Protein AF-A0A8I0ZMG6-F1 (afdb_monomer)

Nearest PDB structures (foldseek):
  8u3c-assembly1_A  TM=2.092E-01  e=4.629E+00  Rattus norvegicus

Organism: Rhodococcus erythropolis (NCBI:txid1833)

Radius of gyration: 20.89 Å; Cα contacts (8 Å, |Δi|>4): 356; chains: 1; bounding box: 47×70×64 Å

Secondary structure (DSSP, 8-state):
--HHHHHHHHHHHHHHS-TTT-TT-S---TT-HHHHHHHHHHTTTS----TTSHHHHHHHHHHHHHTPPTT-----HHHHHTTTT-HHHHHHHTT--PBPTTSSSBHHHHHHHHHHHHHHTT--SGGG----HHHHHHHHTSTT--HHHHHHHHHHTT---HHHHHHHHHHHHHHHT-SSPPPHHHHHHHHHHHHHHTT--HHHHHHHHHHHHHHHTS--------PPPPPPS-S---

Solvent-accessible surface area (backbone atoms only — not comparable to full-atom values): 12775 Å² total; per-residue (Å²): 138,59,72,68,39,38,51,41,26,47,52,40,41,56,70,78,49,34,77,93,78,37,91,45,77,39,54,63,23,61,54,13,33,41,51,14,46,48,40,26,60,48,44,54,98,43,68,53,62,47,79,85,33,50,35,48,23,30,49,52,36,45,46,59,73,67,62,60,55,96,91,59,67,53,37,43,23,62,70,44,23,75,26,51,93,37,23,70,57,44,17,56,60,35,70,42,77,55,55,30,60,89,64,81,48,34,43,38,26,50,43,9,45,30,26,38,34,29,41,75,70,67,28,47,31,18,84,52,60,58,100,40,71,67,51,44,51,29,36,42,68,38,87,52,42,45,70,69,37,44,55,38,26,30,41,23,31,62,42,85,48,74,69,54,45,54,36,38,11,52,40,39,16,60,33,39,66,49,95,56,83,42,51,64,66,59,18,49,52,47,50,46,54,31,17,61,74,67,75,46,58,48,57,23,49,51,40,34,46,38,54,50,36,57,56,70,70,45,81,74,77,75,74,79,79,79,71,76,80,78,80,76,84,87,82,80,79,135

Structure (mmCIF, N/CA/C/O backbone):
data_AF-A0A8I0ZMG6-F1
#
_entry.id   AF-A0A8I0ZMG6-F1
#
loop_
_atom_site.group_PDB
_atom_site.id
_atom_site.type_symbol
_atom_site.label_atom_id
_atom_site.label_alt_id
_atom_site.label_comp_id
_atom_site.label_asym_id
_atom_site.label_entity_id
_atom_site.label_seq_id
_atom_site.pdbx_PDB_ins_code
_atom_site.Cartn_x
_atom_site.Cartn_y
_atom_site.Cartn_z
_atom_site.occupancy
_atom_site.B_iso_or_equiv
_atom_site.auth_seq_id
_atom_site.auth_comp_id
_atom_site.auth_asym_id
_atom_site.auth_atom_id
_atom_site.pdbx_PDB_model_num
ATOM 1 N N . MET A 1 1 ? -9.894 0.233 27.528 1.00 74.69 1 MET A N 1
ATOM 2 C CA . MET A 1 1 ? -10.825 0.583 26.435 1.00 74.69 1 MET A CA 1
ATOM 3 C C . MET A 1 1 ? -12.258 0.235 26.823 1.00 74.69 1 MET A C 1
ATOM 5 O O . MET A 1 1 ? -12.428 -0.758 27.521 1.00 74.69 1 MET A O 1
ATOM 9 N N . LYS A 1 2 ? -13.265 1.047 26.469 1.00 84.19 2 LYS A N 1
ATOM 10 C CA . LYS A 1 2 ? -14.669 0.771 26.832 1.00 84.19 2 LYS A CA 1
ATOM 11 C C . LYS A 1 2 ? -15.340 -0.044 25.724 1.00 84.19 2 LYS A C 1
ATOM 13 O O . LYS A 1 2 ? -15.165 0.282 24.556 1.00 84.19 2 LYS A O 1
ATOM 18 N N . ASP A 1 3 ? -16.181 -1.016 26.077 1.00 88.94 3 ASP A N 1
ATOM 19 C CA . ASP A 1 3 ? -16.940 -1.822 25.100 1.00 88.94 3 ASP A CA 1
ATOM 20 C C . ASP A 1 3 ? -17.758 -0.958 24.128 1.00 88.94 3 ASP A C 1
ATOM 22 O O . ASP A 1 3 ? -17.903 -1.278 22.952 1.00 88.94 3 ASP A O 1
ATOM 26 N N . THR A 1 4 ? -18.256 0.188 24.600 1.00 93.69 4 THR A N 1
ATOM 27 C CA . THR A 1 4 ? -18.987 1.152 23.769 1.00 93.69 4 THR A CA 1
ATOM 28 C C . THR A 1 4 ? -18.131 1.730 22.639 1.00 93.69 4 THR A C 1
ATOM 30 O O . THR A 1 4 ? -18.664 1.999 21.567 1.00 93.69 4 THR A O 1
ATOM 33 N N . ASP A 1 5 ? -16.822 1.901 22.842 1.00 95.25 5 ASP A N 1
ATOM 34 C CA . ASP A 1 5 ? -15.918 2.437 21.817 1.00 95.25 5 ASP A CA 1
ATOM 35 C C . ASP A 1 5 ? -15.702 1.403 20.699 1.00 95.25 5 ASP A C 1
ATOM 37 O O . ASP A 1 5 ? -15.700 1.757 19.521 1.00 95.25 5 ASP A O 1
ATOM 41 N N . VAL A 1 6 ? -15.619 0.116 21.061 1.00 97.31 6 VAL A N 1
ATOM 42 C CA . VAL A 1 6 ? -15.519 -1.009 20.114 1.00 97.31 6 VAL A CA 1
ATOM 43 C C . VAL A 1 6 ? -16.782 -1.114 19.260 1.00 97.31 6 VAL A C 1
ATOM 45 O O . VAL A 1 6 ? -16.687 -1.209 18.038 1.00 97.31 6 VAL A O 1
ATOM 48 N N . VAL A 1 7 ? -17.966 -1.045 19.881 1.00 97.38 7 VAL A N 1
ATOM 49 C CA . VAL A 1 7 ? -19.250 -1.103 19.160 1.00 97.38 7 VAL A CA 1
ATOM 50 C C . VAL A 1 7 ? -19.393 0.072 18.190 1.00 97.38 7 VAL A C 1
ATOM 52 O O . VAL A 1 7 ? -19.714 -0.146 17.025 1.00 97.38 7 VAL A O 1
ATOM 55 N N . ARG A 1 8 ? -19.084 1.303 18.624 1.00 97.44 8 ARG A N 1
ATOM 56 C CA . ARG A 1 8 ? -19.122 2.485 17.741 1.00 97.44 8 ARG A CA 1
ATOM 57 C C . ARG A 1 8 ? -18.174 2.349 16.555 1.00 97.44 8 ARG A C 1
ATOM 59 O O . ARG A 1 8 ? -18.575 2.602 15.423 1.00 97.44 8 ARG A O 1
ATOM 66 N N . ALA A 1 9 ? -16.941 1.908 16.802 1.00 97.75 9 ALA A N 1
ATOM 67 C CA . ALA A 1 9 ? -15.970 1.707 15.737 1.00 97.75 9 ALA A CA 1
ATOM 68 C C . ALA A 1 9 ? -16.423 0.620 14.750 1.00 97.75 9 ALA A C 1
ATOM 70 O O . ALA A 1 9 ? -16.290 0.801 13.540 1.00 97.75 9 ALA A O 1
ATOM 71 N N . ALA A 1 10 ? -17.010 -0.476 15.239 1.00 97.56 10 ALA A N 1
ATOM 72 C CA . ALA A 1 10 ? -17.573 -1.526 14.396 1.00 97.56 10 ALA A CA 1
ATOM 73 C C . ALA A 1 10 ? -18.746 -1.020 13.534 1.00 97.56 10 ALA A C 1
ATOM 75 O O . ALA A 1 10 ? -18.798 -1.323 12.340 1.00 97.56 10 ALA A O 1
ATOM 76 N N . GLU A 1 11 ? -19.650 -0.213 14.099 1.00 97.81 11 GLU A N 1
ATOM 77 C CA . GLU A 1 11 ? -20.745 0.433 13.359 1.00 97.81 11 GLU A CA 1
ATOM 78 C C . GLU A 1 11 ? -20.213 1.385 12.279 1.00 97.81 11 GLU A C 1
ATOM 80 O O . GLU A 1 11 ? -20.646 1.314 11.126 1.00 97.81 11 GLU A O 1
ATOM 85 N N . PHE A 1 12 ? -19.227 2.219 12.623 1.00 97.94 12 PHE A N 1
ATOM 86 C CA . PHE A 1 12 ? -18.556 3.115 11.682 1.00 97.94 12 PHE A CA 1
ATOM 87 C C . PHE A 1 12 ? -17.915 2.340 10.522 1.00 97.94 12 PHE A C 1
ATOM 89 O O . PHE A 1 12 ? -18.137 2.664 9.357 1.00 97.94 12 PHE A O 1
ATOM 96 N N . ILE A 1 13 ? -17.177 1.265 10.817 1.00 97.31 13 ILE A N 1
ATOM 97 C CA . ILE A 1 13 ? -16.572 0.389 9.802 1.00 97.31 13 ILE A CA 1
ATOM 98 C C . ILE A 1 13 ? -17.640 -0.265 8.923 1.00 97.31 13 ILE A C 1
ATOM 100 O O . ILE A 1 13 ? -17.455 -0.357 7.710 1.00 97.31 13 ILE A O 1
ATOM 104 N N . GLY A 1 14 ? -18.757 -0.707 9.502 1.00 96.00 14 GLY A N 1
ATOM 105 C CA . GLY A 1 14 ? -19.869 -1.276 8.742 1.00 96.00 14 GLY A CA 1
ATOM 106 C C . GLY A 1 14 ? -20.481 -0.285 7.748 1.00 96.00 14 GLY A C 1
ATOM 107 O O . GLY A 1 14 ? -20.857 -0.685 6.644 1.00 96.00 14 GLY A O 1
ATOM 108 N N . ALA A 1 15 ? -20.543 0.996 8.119 1.00 96.25 15 ALA A N 1
ATOM 109 C CA . ALA A 1 15 ? -21.079 2.066 7.283 1.00 96.25 15 ALA A CA 1
ATOM 110 C C . ALA A 1 15 ? -20.089 2.540 6.204 1.00 96.25 15 ALA A C 1
ATOM 112 O O . ALA A 1 15 ? -20.454 2.628 5.031 1.00 96.25 15 ALA A O 1
ATOM 113 N N . GLU A 1 16 ? -18.841 2.817 6.585 1.00 96.06 16 GLU A N 1
ATOM 114 C CA . GLU A 1 16 ? -17.844 3.446 5.708 1.00 96.06 16 GLU A CA 1
ATOM 115 C C . GLU A 1 16 ? -17.022 2.431 4.902 1.00 96.06 16 GLU A C 1
ATOM 117 O O . GLU A 1 16 ? -16.597 2.717 3.779 1.00 96.06 16 GLU A O 1
ATOM 122 N N . LEU A 1 17 ? -16.819 1.221 5.439 1.00 95.69 17 LEU A N 1
ATOM 123 C CA . LEU A 1 17 ? -16.002 0.155 4.842 1.00 95.69 17 LEU A CA 1
ATOM 124 C C . LEU A 1 17 ? -16.804 -1.140 4.592 1.00 95.69 17 LEU A C 1
ATOM 126 O O . LEU A 1 17 ? -16.326 -2.230 4.934 1.00 95.69 17 LEU A O 1
ATOM 130 N N . PRO A 1 18 ? -18.000 -1.087 3.971 1.00 93.88 18 PRO A N 1
ATOM 131 C CA . PRO A 1 18 ? -18.831 -2.272 3.774 1.00 93.88 18 PRO A CA 1
ATOM 132 C C . PRO A 1 18 ? -18.070 -3.349 2.991 1.00 93.88 18 PRO A C 1
ATOM 134 O O . PRO A 1 18 ? -17.554 -3.083 1.902 1.00 93.88 18 PRO A O 1
ATOM 137 N N . ARG A 1 19 ? -18.013 -4.578 3.528 1.00 89.31 19 ARG A N 1
ATOM 138 C CA . ARG A 1 19 ? -17.165 -5.673 3.004 1.00 89.31 19 ARG A CA 1
ATOM 139 C C . ARG A 1 19 ? -17.353 -5.950 1.515 1.00 89.31 19 ARG A C 1
ATOM 141 O O . ARG A 1 19 ? -16.383 -6.213 0.814 1.00 89.31 19 ARG A O 1
ATOM 148 N N . GLU A 1 20 ? -18.583 -5.829 1.030 1.00 87.00 20 GLU A N 1
ATOM 149 C CA . GLU A 1 20 ? -18.929 -6.123 -0.363 1.00 87.00 20 GLU A CA 1
ATOM 150 C C . GLU A 1 20 ? -18.499 -5.033 -1.356 1.00 87.00 20 GLU A C 1
ATOM 152 O O . GLU A 1 20 ? -18.376 -5.295 -2.554 1.00 87.00 20 GLU A O 1
ATOM 157 N N . ALA A 1 21 ? -18.266 -3.803 -0.885 1.00 87.12 21 ALA A N 1
ATOM 158 C CA . ALA A 1 21 ? -17.937 -2.668 -1.749 1.00 87.12 21 ALA A CA 1
ATOM 159 C C . ALA A 1 21 ? -16.545 -2.078 -1.489 1.00 87.12 21 ALA A C 1
ATOM 161 O O . ALA A 1 21 ? -15.978 -1.457 -2.391 1.00 87.12 21 ALA A O 1
ATOM 162 N N . TRP A 1 22 ? -15.966 -2.289 -0.304 1.00 89.75 22 TRP A N 1
ATOM 163 C CA . TRP A 1 22 ? -14.621 -1.837 0.034 1.00 89.75 22 TRP A CA 1
ATOM 164 C C . TRP A 1 22 ? -13.575 -2.882 -0.391 1.00 89.75 22 TRP A C 1
ATOM 166 O O . TRP A 1 22 ? -13.442 -3.927 0.240 1.00 89.75 22 TRP A O 1
ATOM 176 N N . PRO A 1 23 ? -12.778 -2.650 -1.451 1.00 87.19 23 PRO A N 1
ATOM 177 C CA . PRO A 1 23 ? -11.939 -3.696 -2.043 1.00 87.19 23 PRO A CA 1
ATOM 178 C C . PRO A 1 23 ? -10.646 -3.980 -1.258 1.00 87.19 23 PRO A C 1
ATOM 180 O O . PRO A 1 23 ? -9.822 -4.778 -1.706 1.00 87.19 23 PRO A O 1
ATOM 183 N N . HIS A 1 24 ? -10.441 -3.299 -0.130 1.00 90.75 24 HIS A N 1
ATOM 184 C CA . HIS A 1 24 ? -9.210 -3.334 0.657 1.00 90.75 24 HIS A CA 1
ATOM 185 C C . HIS A 1 24 ? -9.303 -4.222 1.902 1.00 90.75 24 HIS A C 1
ATOM 187 O O . HIS A 1 24 ? -8.418 -4.166 2.748 1.00 90.75 24 HIS A O 1
ATOM 193 N N . TRP A 1 25 ? -10.333 -5.069 1.998 1.00 93.06 25 TRP A N 1
ATOM 194 C CA . TRP A 1 25 ? -10.390 -6.173 2.960 1.00 93.06 25 TRP A CA 1
ATOM 195 C C . TRP A 1 25 ? -9.419 -7.296 2.550 1.00 93.06 25 TRP A C 1
ATOM 197 O O . TRP A 1 25 ? -9.820 -8.361 2.088 1.00 93.06 25 TRP A O 1
ATOM 207 N N . ASN A 1 26 ? -8.119 -7.020 2.653 1.00 91.88 26 ASN A N 1
ATOM 208 C CA . ASN A 1 26 ? -7.026 -7.980 2.494 1.00 91.88 26 ASN A CA 1
ATOM 209 C C . ASN A 1 26 ? -5.819 -7.532 3.328 1.00 91.88 26 ASN A C 1
ATOM 211 O O . ASN A 1 26 ? -5.738 -6.370 3.706 1.00 91.88 26 ASN A O 1
ATOM 215 N N . GLN A 1 27 ? -4.844 -8.409 3.547 1.00 92.75 27 GLN A N 1
ATOM 216 C CA . GLN A 1 27 ? -3.680 -8.142 4.406 1.00 92.75 27 GLN A CA 1
ATOM 217 C C . GLN A 1 27 ? -2.594 -7.259 3.755 1.00 92.75 27 GLN A C 1
ATOM 219 O O . GLN A 1 27 ? -1.499 -7.122 4.296 1.00 92.75 27 GLN A O 1
ATOM 224 N N . GLY A 1 28 ? -2.853 -6.695 2.572 1.00 94.00 28 GLY A N 1
ATOM 225 C CA . GLY A 1 28 ? -1.822 -6.140 1.703 1.00 94.00 28 GLY A CA 1
ATOM 226 C C . GLY A 1 28 ? -1.103 -7.250 0.935 1.00 94.00 28 GLY A C 1
ATOM 227 O O . GLY A 1 28 ? -1.728 -8.197 0.460 1.00 94.00 28 GLY A O 1
ATOM 228 N N . TRP A 1 29 ? 0.216 -7.126 0.822 1.00 95.56 29 TRP A N 1
ATOM 229 C CA . TRP A 1 29 ? 1.101 -8.018 0.074 1.00 95.56 29 TRP A CA 1
ATOM 230 C C . TRP A 1 29 ? 2.334 -8.476 0.894 1.00 95.56 29 TRP A C 1
ATOM 232 O O . TRP A 1 29 ? 3.466 -8.349 0.408 1.00 95.56 29 TRP A O 1
ATOM 242 N N . PRO A 1 30 ? 2.184 -9.009 2.132 1.00 93.19 30 PRO A N 1
ATOM 243 C CA . PRO A 1 30 ? 3.325 -9.546 2.874 1.00 93.19 30 PRO A CA 1
ATOM 244 C C . PRO A 1 30 ? 4.019 -10.665 2.090 1.00 93.19 30 PRO A C 1
ATOM 246 O O . PRO A 1 30 ? 3.368 -11.613 1.652 1.00 93.19 30 PRO A O 1
ATOM 249 N N . ARG A 1 31 ? 5.351 -10.581 1.956 1.00 92.12 31 ARG A N 1
ATOM 250 C CA . ARG A 1 31 ? 6.175 -11.519 1.159 1.00 92.12 31 ARG A CA 1
ATOM 251 C C . ARG A 1 31 ? 5.803 -11.568 -0.330 1.00 92.12 31 ARG A C 1
ATOM 253 O O . ARG A 1 31 ? 5.994 -12.588 -0.980 1.00 92.12 31 ARG A O 1
ATOM 260 N N . GLU A 1 32 ? 5.253 -10.483 -0.870 1.00 95.94 32 GLU A N 1
ATOM 261 C CA . GLU A 1 32 ? 4.992 -10.336 -2.302 1.00 95.94 32 GLU A CA 1
ATOM 262 C C . GLU A 1 32 ? 5.454 -8.956 -2.791 1.00 95.94 32 GLU A C 1
ATOM 264 O O . GLU A 1 32 ? 4.656 -8.096 -3.176 1.00 95.94 32 GLU A O 1
ATOM 269 N N . SER A 1 33 ? 6.770 -8.735 -2.755 1.00 97.00 33 SER A N 1
ATOM 270 C CA . SER A 1 33 ? 7.415 -7.457 -3.107 1.00 97.00 33 SER A CA 1
ATOM 271 C C . SER A 1 33 ? 6.980 -6.869 -4.452 1.00 97.00 33 SER A C 1
ATOM 273 O O . SER A 1 33 ? 6.821 -5.652 -4.573 1.00 97.00 33 SER A O 1
ATOM 275 N N . GLU A 1 34 ? 6.743 -7.696 -5.467 1.00 97.94 34 GLU A N 1
ATOM 276 C CA . GLU A 1 34 ? 6.311 -7.202 -6.774 1.00 97.94 34 GLU A CA 1
ATOM 277 C C . GLU A 1 34 ? 4.861 -6.714 -6.737 1.00 97.94 34 GLU A C 1
ATOM 279 O O . GLU A 1 34 ? 4.544 -5.679 -7.326 1.00 97.94 34 GLU A O 1
ATOM 284 N N . ALA A 1 35 ? 3.984 -7.425 -6.020 1.00 96.94 35 ALA A N 1
ATOM 285 C CA . ALA A 1 35 ? 2.596 -7.016 -5.844 1.00 96.94 35 ALA A CA 1
ATOM 286 C C . ALA A 1 35 ? 2.505 -5.728 -5.013 1.00 96.94 35 ALA A C 1
ATOM 288 O O . ALA A 1 35 ? 1.799 -4.796 -5.407 1.00 96.94 35 ALA A O 1
ATOM 289 N N . ALA A 1 36 ? 3.294 -5.632 -3.938 1.00 97.56 36 ALA A N 1
ATOM 290 C CA . ALA A 1 36 ? 3.404 -4.434 -3.112 1.00 97.56 36 ALA A CA 1
ATOM 291 C C . ALA A 1 36 ? 3.855 -3.212 -3.928 1.00 97.56 36 ALA A C 1
ATOM 293 O O . ALA A 1 36 ? 3.233 -2.148 -3.851 1.00 97.56 36 ALA A O 1
ATOM 294 N N . LEU A 1 37 ? 4.890 -3.367 -4.761 1.00 98.12 37 LEU A N 1
ATOM 295 C CA . LEU A 1 37 ? 5.415 -2.285 -5.596 1.00 98.12 37 LEU A CA 1
ATOM 296 C C . LEU A 1 37 ? 4.424 -1.856 -6.685 1.00 98.12 37 LEU A C 1
ATOM 298 O O . LEU A 1 37 ? 4.187 -0.657 -6.873 1.00 98.12 37 LEU A O 1
ATOM 302 N N . LEU A 1 38 ? 3.816 -2.818 -7.386 1.00 97.62 38 LEU A N 1
ATOM 303 C CA . LEU A 1 38 ? 2.802 -2.531 -8.399 1.00 97.62 38 LEU A CA 1
ATOM 304 C C . LEU A 1 38 ? 1.590 -1.830 -7.779 1.00 97.62 38 LEU A C 1
ATOM 306 O O . LEU A 1 38 ? 1.141 -0.813 -8.305 1.00 97.62 38 LEU A O 1
ATOM 310 N N . ASP A 1 39 ? 1.078 -2.307 -6.646 1.00 96.50 39 ASP A N 1
ATOM 311 C CA . ASP A 1 39 ? -0.042 -1.660 -5.969 1.00 96.50 39 ASP A CA 1
ATOM 312 C C . ASP A 1 39 ? 0.330 -0.242 -5.503 1.00 96.50 39 ASP A C 1
ATOM 314 O O . ASP A 1 39 ? -0.393 0.714 -5.807 1.00 96.50 39 ASP A O 1
ATOM 318 N N . ALA A 1 40 ? 1.497 -0.046 -4.882 1.00 95.88 40 ALA A N 1
ATOM 319 C CA . ALA A 1 40 ? 1.949 1.276 -4.450 1.00 95.88 40 ALA A CA 1
ATOM 320 C C . ALA A 1 40 ? 1.986 2.302 -5.595 1.00 95.88 40 ALA A C 1
ATOM 322 O O . ALA A 1 40 ? 1.494 3.429 -5.456 1.00 95.88 40 ALA A O 1
ATOM 323 N N . ILE A 1 41 ? 2.497 1.901 -6.760 1.00 95.69 41 ILE A N 1
ATOM 324 C CA . ILE A 1 41 ? 2.610 2.776 -7.930 1.00 95.69 41 ILE A CA 1
ATOM 325 C C . ILE A 1 41 ? 1.254 2.960 -8.619 1.00 95.69 41 ILE A C 1
ATOM 327 O O . ILE A 1 41 ? 0.859 4.089 -8.942 1.00 95.69 41 ILE A O 1
ATOM 331 N N . PHE A 1 42 ? 0.500 1.887 -8.857 1.00 94.06 42 PHE A N 1
ATOM 332 C CA . PHE A 1 42 ? -0.752 1.964 -9.609 1.00 94.06 42 PHE A CA 1
ATOM 333 C C . PHE A 1 42 ? -1.907 2.547 -8.793 1.00 94.06 42 PHE A C 1
ATOM 335 O O . PHE A 1 42 ? -2.722 3.253 -9.385 1.00 94.06 42 PHE A O 1
ATOM 342 N N . SER A 1 43 ? -1.919 2.394 -7.466 1.00 88.62 43 SER A N 1
ATOM 343 C CA . SER A 1 43 ? -2.915 3.023 -6.583 1.00 88.62 43 SER A CA 1
ATOM 344 C C . SER A 1 43 ? -2.669 4.517 -6.337 1.00 88.62 43 SER A C 1
ATOM 346 O O . SER A 1 43 ? -3.514 5.203 -5.762 1.00 88.62 43 SER A O 1
ATOM 348 N N . SER A 1 44 ? -1.545 5.073 -6.805 1.00 81.19 44 SER A N 1
ATOM 349 C CA . SER A 1 44 ? -1.319 6.521 -6.754 1.00 81.19 44 SER A CA 1
ATOM 350 C C . SER A 1 44 ? -2.276 7.271 -7.697 1.00 81.19 44 SER A C 1
ATOM 352 O O . SER A 1 44 ? -2.280 7.052 -8.911 1.00 81.19 44 SER A O 1
ATOM 354 N N . ARG A 1 45 ? -3.091 8.187 -7.153 1.00 71.25 45 ARG A N 1
ATOM 355 C CA . ARG A 1 45 ? -4.014 9.059 -7.917 1.00 71.25 45 ARG A CA 1
ATOM 356 C C . ARG A 1 45 ? -4.939 8.317 -8.899 1.00 71.25 45 ARG A C 1
ATOM 358 O O . ARG A 1 45 ? -5.332 8.880 -9.921 1.00 71.25 45 ARG A O 1
ATOM 365 N N . ALA A 1 46 ? -5.278 7.066 -8.609 1.00 72.00 46 ALA A N 1
ATOM 366 C CA . ALA A 1 46 ? -6.166 6.255 -9.428 1.00 72.00 46 ALA A CA 1
ATOM 367 C C . ALA A 1 46 ? -7.159 5.512 -8.537 1.00 72.00 46 ALA A C 1
ATOM 369 O O . ALA A 1 46 ? -6.852 5.182 -7.393 1.00 72.00 46 ALA A O 1
ATOM 370 N N . ALA A 1 47 ? -8.344 5.228 -9.078 1.00 74.06 47 ALA A N 1
ATOM 371 C CA . ALA A 1 47 ? -9.260 4.301 -8.433 1.00 74.06 47 ALA A CA 1
ATOM 372 C C . ALA A 1 47 ? -8.608 2.913 -8.365 1.00 74.06 47 ALA A C 1
ATOM 374 O O . ALA A 1 47 ? -8.015 2.461 -9.350 1.00 74.06 47 ALA A O 1
ATOM 375 N N . TYR A 1 48 ? -8.751 2.230 -7.227 1.00 81.75 48 TYR A N 1
ATOM 376 C CA . TYR A 1 48 ? -8.208 0.882 -7.045 1.00 81.75 48 TYR A CA 1
ATOM 377 C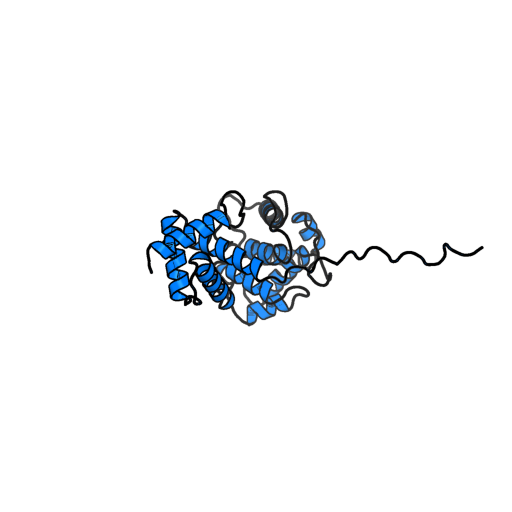 C . TYR A 1 48 ? -8.751 -0.107 -8.087 1.00 81.75 48 TYR A C 1
ATOM 379 O O . TYR A 1 48 ? -8.020 -0.961 -8.586 1.00 81.75 48 TYR A O 1
ATOM 387 N N . GLY A 1 49 ? -10.003 0.102 -8.505 1.00 82.19 49 GLY A N 1
ATOM 388 C CA . GLY A 1 49 ? -10.648 -0.621 -9.592 1.00 82.19 49 GLY A CA 1
ATOM 389 C C . GLY A 1 49 ? -11.394 -1.874 -9.139 1.00 82.19 49 GLY A C 1
ATOM 390 O O . GLY A 1 49 ? -11.520 -2.179 -7.956 1.00 82.19 49 GLY A O 1
ATOM 391 N N . THR A 1 50 ? -11.928 -2.585 -10.125 1.00 85.06 50 THR A N 1
ATOM 392 C CA . THR A 1 50 ? -12.668 -3.847 -9.962 1.00 85.06 50 THR A CA 1
ATOM 393 C C . THR A 1 50 ? -11.727 -5.031 -10.218 1.00 85.06 50 THR A C 1
ATOM 395 O O . THR A 1 50 ? -10.609 -4.802 -10.666 1.00 85.06 50 THR A O 1
ATOM 398 N N . PRO A 1 51 ? -12.132 -6.303 -10.056 1.00 85.69 51 PRO A N 1
ATOM 399 C CA . PRO A 1 51 ? -11.283 -7.428 -10.469 1.00 85.69 51 PRO A CA 1
ATOM 400 C C . PRO A 1 51 ? -10.774 -7.331 -11.922 1.00 85.69 51 PRO A C 1
ATOM 402 O O . PRO A 1 51 ? -9.712 -7.846 -12.241 1.00 85.69 51 PRO A O 1
ATOM 405 N N . LYS A 1 52 ? -11.512 -6.639 -12.804 1.00 86.69 52 LYS A N 1
ATOM 406 C CA . LYS A 1 52 ? -11.200 -6.504 -14.237 1.00 86.69 52 LYS A CA 1
ATOM 407 C C . LYS A 1 52 ? -10.572 -5.156 -14.617 1.00 86.69 52 LYS A C 1
ATOM 409 O O . LYS A 1 52 ? -10.202 -4.963 -15.776 1.00 86.69 52 LYS A O 1
ATOM 414 N N . THR A 1 53 ? -10.444 -4.213 -13.679 1.00 87.88 53 THR A N 1
ATOM 415 C CA . THR A 1 53 ? -9.924 -2.857 -13.938 1.00 87.88 53 THR A CA 1
ATOM 416 C C . THR A 1 53 ? -8.986 -2.367 -12.830 1.00 87.88 53 THR A C 1
ATOM 418 O O . THR A 1 53 ? -8.944 -2.921 -11.741 1.00 87.88 53 THR A O 1
ATOM 421 N N . GLY A 1 54 ? -8.225 -1.299 -13.084 1.00 89.50 54 GLY A N 1
ATOM 422 C CA . GLY A 1 54 ? -7.354 -0.696 -12.066 1.00 89.50 54 GLY A CA 1
ATOM 423 C C . GLY A 1 54 ? -6.224 -1.617 -11.590 1.00 89.50 54 GLY A C 1
ATOM 424 O O . GLY A 1 54 ? -5.706 -2.425 -12.361 1.00 89.50 54 GLY A O 1
ATOM 425 N N . VAL A 1 55 ? -5.826 -1.461 -10.325 1.00 92.19 55 VAL A N 1
ATOM 426 C CA . VAL A 1 55 ? -4.687 -2.154 -9.697 1.00 92.19 55 VAL A CA 1
ATOM 427 C C . VAL A 1 55 ? -4.903 -3.663 -9.659 1.00 92.19 55 VAL A C 1
ATOM 429 O O . VAL A 1 55 ? -3.996 -4.423 -9.980 1.00 92.19 55 VAL A O 1
ATOM 432 N N . ARG A 1 56 ? -6.120 -4.110 -9.335 1.00 91.12 56 ARG A N 1
ATOM 433 C CA . ARG A 1 56 ? -6.437 -5.541 -9.222 1.00 91.12 56 ARG A CA 1
ATOM 434 C C . ARG A 1 56 ? -6.214 -6.278 -10.543 1.00 91.12 56 ARG A C 1
ATOM 436 O O . ARG A 1 56 ? -5.609 -7.342 -10.549 1.00 91.12 56 ARG A O 1
ATOM 443 N N . ALA A 1 57 ? -6.609 -5.671 -11.663 1.00 93.00 57 ALA A N 1
ATOM 444 C CA . ALA A 1 57 ? -6.350 -6.231 -12.989 1.00 93.00 57 ALA A CA 1
ATOM 445 C C . ALA A 1 57 ? -4.870 -6.184 -13.394 1.00 93.00 57 ALA A C 1
ATOM 447 O O . ALA A 1 57 ? -4.406 -7.067 -14.109 1.00 93.00 57 ALA A O 1
ATOM 448 N N . VAL A 1 58 ? -4.124 -5.161 -12.959 1.00 95.12 58 VAL A N 1
ATOM 449 C CA . VAL A 1 58 ? -2.666 -5.092 -13.163 1.00 95.12 58 VAL A CA 1
ATOM 450 C C . VAL A 1 58 ? -1.983 -6.269 -12.464 1.00 95.12 58 VAL A C 1
ATOM 452 O O . VAL A 1 58 ? -1.177 -6.956 -13.085 1.00 95.12 58 VAL A O 1
ATOM 455 N N . LEU A 1 59 ? -2.346 -6.532 -11.207 1.00 93.94 59 LEU A N 1
ATOM 456 C CA . LEU A 1 59 ? -1.794 -7.638 -10.427 1.00 93.94 59 LEU A CA 1
ATOM 457 C C . LEU A 1 59 ? -2.182 -9.005 -11.000 1.00 93.94 59 LEU A C 1
ATOM 459 O O . LEU A 1 59 ? -1.317 -9.860 -11.146 1.00 93.94 59 LEU A O 1
ATOM 463 N N . ASP A 1 60 ? -3.446 -9.202 -11.377 1.00 93.00 60 ASP A N 1
ATOM 464 C CA . ASP A 1 60 ? -3.925 -10.458 -11.974 1.00 93.00 60 ASP A CA 1
ATOM 465 C C . ASP A 1 60 ? -3.191 -10.805 -13.284 1.00 93.00 60 ASP A C 1
ATOM 467 O O . ASP A 1 60 ? -2.703 -11.924 -13.478 1.00 93.00 60 ASP A O 1
ATOM 471 N N . ARG A 1 61 ? -2.998 -9.810 -14.158 1.00 95.75 61 ARG A N 1
ATOM 472 C CA . ARG A 1 61 ? -2.214 -9.979 -15.391 1.00 95.75 61 ARG A CA 1
ATOM 473 C C . ARG A 1 61 ? -0.747 -10.256 -15.110 1.00 95.75 61 ARG A C 1
ATOM 475 O O . ARG A 1 61 ? -0.147 -11.070 -15.806 1.00 95.75 61 ARG A O 1
ATOM 482 N N . TRP A 1 62 ? -0.172 -9.604 -14.100 1.00 96.50 62 TRP A N 1
ATOM 483 C CA . TRP A 1 62 ? 1.209 -9.863 -13.711 1.00 96.50 62 TRP A CA 1
ATOM 484 C C . TRP A 1 62 ? 1.394 -11.287 -13.180 1.00 96.50 62 TRP A C 1
ATOM 486 O O . TRP A 1 62 ? 2.303 -11.983 -13.627 1.00 96.50 62 TRP A O 1
ATOM 496 N N . ARG A 1 63 ? 0.487 -11.764 -12.316 1.00 94.19 63 ARG A N 1
ATOM 497 C CA . ARG A 1 63 ? 0.461 -13.165 -11.858 1.00 94.19 63 ARG A CA 1
ATOM 498 C C . ARG A 1 63 ? 0.360 -14.137 -13.030 1.00 94.19 63 ARG A C 1
ATOM 500 O O . ARG A 1 63 ? 1.141 -15.081 -13.103 1.00 94.19 63 ARG A O 1
ATOM 507 N N . THR A 1 64 ? -0.541 -13.859 -13.973 1.00 93.69 64 THR A N 1
ATOM 508 C CA . THR A 1 64 ? -0.708 -14.660 -15.195 1.00 93.69 64 THR A CA 1
ATOM 509 C C . THR A 1 64 ? 0.580 -14.697 -16.019 1.00 93.69 64 THR A C 1
ATOM 511 O O . THR A 1 64 ? 1.026 -15.768 -16.415 1.00 93.69 64 THR A O 1
ATOM 514 N N . HIS A 1 65 ? 1.220 -13.545 -16.241 1.00 94.94 65 HIS A N 1
ATOM 515 C CA . HIS A 1 65 ? 2.479 -13.462 -16.984 1.00 94.94 65 HIS A CA 1
ATOM 516 C C . HIS A 1 65 ? 3.607 -14.235 -16.299 1.00 94.94 65 HIS A C 1
ATOM 518 O O . HIS A 1 65 ? 4.323 -14.997 -16.945 1.00 94.94 65 HIS A O 1
ATOM 524 N N . ARG A 1 66 ? 3.733 -14.080 -14.979 1.00 93.94 66 ARG A N 1
ATOM 525 C CA . ARG A 1 66 ? 4.717 -14.800 -14.170 1.00 93.94 66 ARG A CA 1
ATOM 526 C C . ARG A 1 66 ? 4.481 -16.306 -14.129 1.00 93.94 66 ARG A C 1
ATOM 528 O O . ARG A 1 66 ? 5.386 -17.015 -13.704 1.00 93.94 66 ARG A O 1
ATOM 535 N N . SER A 1 67 ? 3.320 -16.776 -14.597 1.00 88.31 67 SER A N 1
ATOM 536 C CA . SER A 1 67 ? 2.936 -18.189 -14.612 1.00 88.31 67 SER A CA 1
ATOM 537 C C . SER A 1 67 ? 3.095 -18.844 -13.237 1.00 88.31 67 SER A C 1
ATOM 539 O O . SER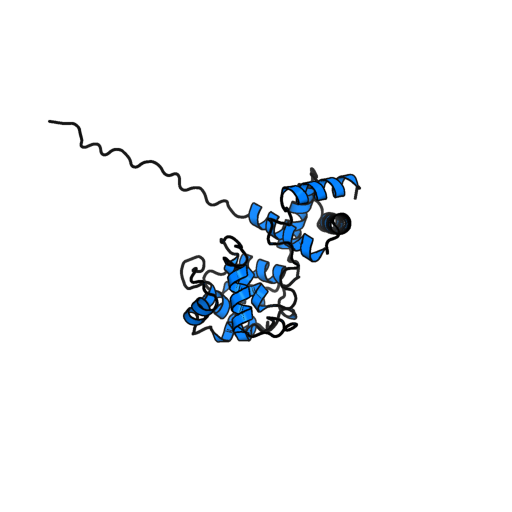 A 1 67 ? 3.465 -20.012 -13.151 1.00 88.31 67 SER A O 1
ATOM 541 N N . ILE A 1 68 ? 2.854 -18.078 -12.165 1.00 78.81 68 ILE A N 1
ATOM 542 C CA . ILE A 1 68 ? 3.049 -18.564 -10.797 1.00 78.81 68 ILE A CA 1
ATOM 543 C C . ILE A 1 68 ? 2.101 -19.727 -10.516 1.00 78.81 68 ILE A C 1
ATOM 545 O O . ILE A 1 68 ? 0.894 -19.643 -10.769 1.00 78.81 68 ILE A O 1
ATOM 549 N N . ALA A 1 69 ? 2.652 -20.821 -9.997 1.00 73.94 69 ALA A N 1
ATOM 550 C CA . ALA A 1 69 ? 1.848 -21.946 -9.550 1.00 73.94 69 ALA A CA 1
ATOM 551 C C . ALA A 1 69 ? 1.034 -21.571 -8.300 1.00 73.94 69 ALA A C 1
ATOM 553 O O . ALA A 1 69 ? 1.334 -20.608 -7.589 1.00 73.94 69 ALA A O 1
ATOM 554 N N . ALA A 1 70 ? -0.002 -22.357 -8.000 1.00 66.69 70 ALA A N 1
ATOM 555 C CA . ALA A 1 70 ? -0.738 -22.202 -6.751 1.00 66.69 70 ALA A CA 1
ATOM 556 C C . ALA A 1 70 ? 0.219 -22.370 -5.553 1.00 66.69 70 ALA A C 1
ATOM 558 O O . ALA A 1 70 ? 0.827 -23.425 -5.391 1.00 66.69 70 ALA A O 1
ATOM 559 N N . GLY A 1 71 ? 0.345 -21.328 -4.726 1.00 65.38 71 GLY A N 1
ATOM 560 C CA . GLY A 1 71 ? 1.249 -21.300 -3.568 1.00 65.38 71 GLY A CA 1
ATOM 561 C C . GLY A 1 71 ? 2.604 -20.625 -3.811 1.00 65.38 71 GLY A C 1
ATOM 562 O O . GLY A 1 71 ? 3.359 -20.458 -2.858 1.00 65.38 71 GLY A O 1
ATOM 563 N N . GLU A 1 72 ? 2.911 -20.199 -5.040 1.00 79.12 72 GLU A N 1
ATOM 564 C CA . GLU A 1 72 ? 4.068 -19.343 -5.312 1.00 79.12 72 GLU A CA 1
ATOM 565 C C . GLU A 1 72 ? 3.737 -17.860 -5.110 1.00 79.12 72 GLU A C 1
ATOM 567 O O . GLU A 1 72 ? 2.629 -17.393 -5.390 1.00 79.12 72 GLU A O 1
ATOM 572 N N . HIS A 1 73 ? 4.733 -17.110 -4.644 1.00 84.62 73 HIS A N 1
ATOM 573 C CA . HIS A 1 73 ? 4.607 -15.694 -4.323 1.00 84.62 73 HIS A CA 1
ATOM 574 C C . HIS A 1 73 ? 5.329 -14.823 -5.351 1.00 84.62 73 HIS A C 1
ATOM 576 O O . HIS A 1 73 ? 6.393 -15.171 -5.869 1.00 84.62 73 HIS A O 1
ATOM 582 N N . LEU A 1 74 ? 4.751 -13.653 -5.625 1.00 92.31 74 LEU A N 1
ATOM 583 C CA . LEU A 1 74 ? 5.351 -12.610 -6.454 1.00 92.31 74 LEU A CA 1
ATOM 584 C C . LEU A 1 74 ? 6.442 -11.858 -5.673 1.00 92.31 74 LEU A C 1
ATOM 586 O O . LEU A 1 74 ? 6.282 -10.677 -5.353 1.00 92.31 74 LEU A O 1
ATOM 590 N N . ASP A 1 75 ? 7.508 -12.572 -5.308 1.00 95.88 75 ASP A N 1
ATOM 591 C CA . ASP A 1 75 ? 8.492 -12.095 -4.336 1.00 95.88 75 ASP A CA 1
ATOM 592 C C . ASP A 1 75 ? 9.920 -11.928 -4.863 1.00 95.88 75 ASP A C 1
ATOM 594 O O . ASP A 1 75 ? 10.903 -12.216 -4.179 1.00 95.88 75 ASP A O 1
ATOM 598 N N . SER A 1 76 ? 10.050 -11.468 -6.106 1.00 95.56 76 SER A N 1
ATOM 599 C CA . SER A 1 76 ? 11.346 -11.197 -6.716 1.00 95.56 76 SER A CA 1
ATOM 600 C C . SER A 1 76 ? 11.341 -9.886 -7.496 1.00 95.56 76 SER A C 1
ATOM 602 O O . SER A 1 76 ? 10.880 -9.818 -8.638 1.00 95.56 76 SER A O 1
ATOM 604 N N . LEU A 1 77 ? 11.928 -8.830 -6.923 1.00 97.25 77 LEU A N 1
ATOM 605 C CA . LEU A 1 77 ? 12.022 -7.525 -7.590 1.00 97.25 77 LEU A CA 1
ATOM 606 C C . LEU A 1 77 ? 12.837 -7.576 -8.891 1.00 97.25 77 LEU A C 1
ATOM 608 O O . LEU A 1 77 ? 12.595 -6.777 -9.798 1.00 97.25 77 LEU A O 1
ATOM 612 N N . SER A 1 78 ? 13.745 -8.546 -9.041 1.00 96.50 78 SER A N 1
ATOM 613 C CA . SER A 1 78 ? 14.485 -8.736 -10.292 1.00 96.50 78 SER A CA 1
ATOM 614 C C . SER A 1 78 ? 13.568 -9.054 -11.481 1.00 96.50 78 SER A C 1
ATOM 616 O O . SER A 1 78 ? 13.891 -8.672 -12.606 1.00 96.50 78 SER A O 1
ATOM 618 N N . ALA A 1 79 ? 12.401 -9.669 -11.247 1.00 96.62 79 ALA A N 1
ATOM 619 C CA . ALA A 1 79 ? 11.436 -9.973 -12.299 1.00 96.62 79 ALA A CA 1
ATOM 620 C C . ALA A 1 79 ? 10.844 -8.704 -12.931 1.00 96.62 79 ALA A C 1
ATOM 622 O O . ALA A 1 79 ? 10.722 -8.624 -14.151 1.00 96.62 79 ALA A O 1
ATOM 623 N N . LEU A 1 80 ? 10.531 -7.687 -12.120 1.00 98.00 80 LEU A N 1
ATOM 624 C CA . LEU A 1 80 ? 10.112 -6.374 -12.621 1.00 98.00 80 LEU A CA 1
ATOM 625 C C . LEU A 1 80 ? 11.303 -5.583 -13.180 1.00 98.00 80 LEU A C 1
ATOM 627 O O . LEU A 1 80 ? 11.186 -4.957 -14.234 1.00 98.00 80 LEU A O 1
ATOM 631 N N . ALA A 1 81 ? 12.463 -5.640 -12.517 1.00 98.12 81 ALA A N 1
ATOM 632 C CA . ALA A 1 81 ? 13.669 -4.929 -12.946 1.00 98.12 81 ALA A CA 1
ATOM 633 C C . ALA A 1 81 ? 14.167 -5.373 -14.335 1.00 98.12 81 ALA A C 1
ATOM 635 O O . ALA A 1 81 ? 14.744 -4.564 -15.067 1.00 98.12 81 ALA A O 1
ATOM 636 N N . ALA A 1 82 ? 13.892 -6.617 -14.743 1.00 97.81 82 ALA A N 1
ATOM 637 C CA . ALA A 1 82 ? 14.211 -7.141 -16.074 1.00 97.81 82 ALA A CA 1
ATOM 638 C C . ALA A 1 82 ? 13.551 -6.355 -17.228 1.00 97.81 82 ALA A C 1
ATOM 640 O O . ALA A 1 82 ? 13.980 -6.466 -18.377 1.00 97.81 82 ALA A O 1
ATOM 641 N N . PHE A 1 83 ? 12.538 -5.532 -16.931 1.00 98.19 83 PHE A N 1
ATOM 642 C CA . PHE A 1 83 ? 11.848 -4.678 -17.898 1.00 98.19 83 PHE A CA 1
ATOM 643 C C . PHE A 1 83 ? 12.331 -3.220 -17.902 1.00 98.19 83 PHE A C 1
ATOM 645 O O . PHE A 1 83 ? 11.681 -2.383 -18.527 1.00 98.19 83 PHE A O 1
ATOM 652 N N . THR A 1 84 ? 13.449 -2.888 -17.239 1.00 96.62 84 THR A N 1
ATOM 653 C CA . THR A 1 84 ? 13.950 -1.497 -17.142 1.00 96.62 84 THR A CA 1
ATOM 654 C C . THR A 1 84 ? 14.077 -0.822 -18.515 1.00 96.62 84 THR A C 1
ATOM 656 O O . THR A 1 84 ? 13.613 0.304 -18.675 1.00 96.62 84 THR A O 1
ATOM 659 N N . ASP A 1 85 ? 14.584 -1.542 -19.521 1.00 95.94 85 ASP A N 1
ATOM 660 C CA . ASP A 1 85 ? 14.727 -1.048 -20.903 1.00 95.94 85 ASP A CA 1
ATOM 661 C C . ASP A 1 85 ? 13.548 -1.437 -21.821 1.00 95.94 85 ASP A C 1
ATOM 663 O O . ASP A 1 85 ? 13.544 -1.153 -23.017 1.00 95.94 85 ASP A O 1
ATOM 667 N N . ARG A 1 86 ? 12.532 -2.117 -21.272 1.00 96.19 86 ARG A N 1
ATOM 668 C CA . ARG A 1 86 ? 11.375 -2.691 -21.987 1.00 96.19 86 ARG A CA 1
ATOM 669 C C . ARG A 1 86 ? 10.051 -2.255 -21.350 1.00 96.19 86 ARG A C 1
ATOM 671 O O . ARG A 1 86 ? 9.083 -3.014 -21.301 1.00 96.19 86 ARG A O 1
ATOM 678 N N . GLY A 1 87 ? 9.994 -1.014 -20.865 1.00 93.88 87 GLY A N 1
ATOM 679 C CA . GLY A 1 87 ? 8.840 -0.473 -20.139 1.00 93.88 87 GLY A CA 1
ATOM 680 C C . GLY A 1 87 ? 7.513 -0.553 -20.906 1.00 93.88 87 GLY A C 1
ATOM 681 O O . GLY A 1 87 ? 6.475 -0.829 -20.305 1.00 93.88 87 GLY A O 1
ATOM 682 N N . ASP A 1 88 ? 7.531 -0.384 -22.231 1.00 94.56 88 ASP A N 1
ATOM 683 C CA . ASP A 1 88 ? 6.334 -0.508 -23.080 1.00 94.56 88 ASP A CA 1
ATOM 684 C C . ASP A 1 88 ? 5.817 -1.948 -23.194 1.00 94.56 88 ASP A C 1
ATOM 686 O O . ASP A 1 88 ? 4.605 -2.184 -23.292 1.00 94.56 88 ASP A O 1
ATOM 690 N N . GLU A 1 89 ? 6.720 -2.926 -23.145 1.00 97.56 89 GLU A N 1
ATOM 691 C CA . GLU A 1 89 ? 6.341 -4.331 -23.083 1.00 97.56 89 GLU A CA 1
ATOM 692 C C . GLU A 1 89 ? 5.682 -4.641 -21.742 1.00 97.56 89 GLU A C 1
ATOM 694 O O . GLU A 1 89 ? 4.590 -5.209 -21.718 1.00 97.56 89 GLU A O 1
ATOM 699 N N . LEU A 1 90 ? 6.268 -4.169 -20.635 1.00 98.00 90 LEU A N 1
ATOM 700 C CA . LEU A 1 90 ? 5.652 -4.307 -19.317 1.00 98.00 90 LEU A CA 1
ATOM 701 C C . LEU A 1 90 ? 4.282 -3.616 -19.273 1.00 98.00 90 LEU A C 1
ATOM 703 O O . LEU A 1 90 ? 3.317 -4.191 -18.782 1.00 98.00 90 LEU A O 1
ATOM 707 N N . ALA A 1 91 ? 4.137 -2.425 -19.860 1.00 97.25 91 ALA A N 1
ATOM 708 C CA . ALA A 1 91 ? 2.843 -1.745 -19.956 1.00 97.25 91 ALA A CA 1
ATOM 709 C C . ALA A 1 91 ? 1.799 -2.561 -20.742 1.00 97.25 91 ALA A C 1
ATOM 711 O O . ALA A 1 91 ? 0.604 -2.510 -20.431 1.00 97.25 91 ALA A O 1
ATOM 712 N N . THR A 1 92 ? 2.245 -3.316 -21.750 1.00 97.56 92 THR A N 1
ATOM 713 C CA . THR A 1 92 ? 1.402 -4.221 -22.540 1.00 97.56 92 THR A CA 1
ATOM 714 C C . THR A 1 92 ? 0.998 -5.449 -21.727 1.00 97.56 92 THR A C 1
ATOM 716 O O . THR A 1 92 ? -0.193 -5.751 -21.670 1.00 97.56 92 THR A O 1
ATOM 719 N N . ILE A 1 93 ? 1.945 -6.084 -21.028 1.00 97.44 93 ILE A N 1
ATOM 720 C CA . ILE A 1 93 ? 1.697 -7.211 -20.112 1.00 97.44 93 ILE A CA 1
ATOM 721 C C . ILE A 1 93 ? 0.680 -6.817 -19.036 1.00 97.44 93 ILE A C 1
ATOM 723 O O . ILE A 1 93 ? -0.329 -7.491 -18.841 1.00 97.44 93 ILE A O 1
ATOM 727 N N . LEU A 1 94 ? 0.900 -5.678 -18.379 1.00 96.62 94 LEU A N 1
ATOM 728 C CA . LEU A 1 94 ? 0.018 -5.173 -17.326 1.00 96.62 94 LEU A CA 1
ATOM 729 C C . LEU A 1 94 ? -1.316 -4.636 -17.876 1.00 96.62 94 LEU A C 1
ATOM 731 O O . LEU A 1 94 ? -2.239 -4.345 -17.108 1.00 96.62 94 LEU A O 1
ATOM 735 N N . GLY A 1 95 ? -1.444 -4.481 -19.199 1.00 95.25 95 GLY A N 1
ATOM 736 C CA . GLY A 1 95 ? -2.623 -3.919 -19.857 1.00 95.25 95 GLY A CA 1
ATOM 737 C C . GLY A 1 95 ? -2.964 -2.514 -19.353 1.00 95.25 95 GLY A C 1
ATOM 738 O O . GLY A 1 95 ? -4.142 -2.178 -19.205 1.00 95.25 95 GLY A O 1
ATOM 739 N N . ASN A 1 96 ? -1.948 -1.716 -19.008 1.00 93.19 96 ASN A N 1
ATOM 740 C CA . ASN A 1 96 ? -2.120 -0.392 -18.421 1.00 93.19 96 ASN A CA 1
ATOM 741 C C . ASN A 1 96 ? -1.001 0.561 -18.870 1.00 93.19 96 ASN A C 1
ATOM 743 O O . ASN A 1 96 ? 0.168 0.386 -18.537 1.00 93.19 96 ASN A O 1
ATOM 747 N N . ARG A 1 97 ? -1.390 1.611 -19.604 1.00 93.19 97 ARG A N 1
ATOM 748 C CA . ARG A 1 97 ? -0.493 2.657 -20.128 1.00 93.19 97 ARG A CA 1
ATOM 749 C C . ARG A 1 97 ? -0.613 3.991 -19.387 1.00 93.19 97 ARG A C 1
ATOM 751 O O . ARG A 1 97 ? -0.198 5.025 -19.908 1.00 93.19 97 ARG A O 1
ATOM 758 N N . GLN A 1 98 ? -1.199 3.999 -18.187 1.00 91.31 98 GLN A N 1
ATOM 759 C CA . GLN A 1 98 ? -1.219 5.194 -17.344 1.00 91.31 98 GLN A CA 1
ATOM 760 C C . GLN A 1 98 ? 0.205 5.690 -17.113 1.00 91.31 98 GLN A C 1
ATOM 762 O O . GLN A 1 98 ? 1.135 4.900 -16.970 1.00 91.31 98 GLN A O 1
ATOM 767 N N . ARG A 1 99 ? 0.369 7.008 -17.075 1.00 90.69 99 ARG A N 1
ATOM 768 C CA . ARG A 1 99 ? 1.660 7.666 -16.884 1.00 90.69 99 ARG A CA 1
ATOM 769 C C . ARG A 1 99 ? 1.875 7.995 -15.408 1.00 90.69 99 ARG A C 1
ATOM 771 O O . ARG A 1 99 ? 0.907 8.208 -14.672 1.00 90.69 99 ARG A O 1
ATOM 778 N N . VAL A 1 100 ? 3.131 8.024 -14.970 1.00 85.88 100 VAL A N 1
ATOM 779 C CA . VAL A 1 100 ? 3.481 8.541 -13.636 1.00 85.88 100 VAL A CA 1
ATOM 780 C C . VAL A 1 100 ? 3.150 10.040 -13.539 1.00 85.88 100 VAL A C 1
ATOM 782 O O . VAL A 1 100 ? 3.082 10.722 -14.571 1.00 85.88 100 VAL A O 1
ATOM 785 N N . PRO A 1 101 ? 2.935 10.594 -12.330 1.00 78.69 101 PRO A N 1
ATOM 786 C CA . PRO A 1 101 ? 2.867 12.041 -12.136 1.00 78.69 101 PRO A CA 1
ATOM 787 C C . PRO A 1 101 ? 4.034 12.769 -12.822 1.00 78.69 101 PRO A C 1
ATOM 789 O O . PRO A 1 101 ? 5.179 12.344 -12.722 1.00 78.69 101 PRO A O 1
ATOM 792 N N . GLY A 1 102 ? 3.738 13.853 -13.544 1.00 79.81 102 GLY A N 1
ATOM 793 C CA . GLY A 1 102 ? 4.727 14.569 -14.365 1.00 79.81 102 GLY A CA 1
ATOM 794 C C . GLY A 1 102 ? 4.869 14.048 -15.801 1.00 79.81 102 GLY A C 1
ATOM 795 O O . GLY A 1 102 ? 5.508 14.702 -16.613 1.00 79.81 102 GLY A O 1
ATOM 796 N N . ASN A 1 103 ? 4.202 12.939 -16.149 1.00 79.56 103 ASN A N 1
ATOM 797 C CA . ASN A 1 103 ? 4.098 12.409 -17.515 1.00 79.56 103 ASN A CA 1
ATOM 798 C C . ASN A 1 103 ? 5.437 11.990 -18.164 1.00 79.56 103 ASN A C 1
ATOM 800 O O . ASN A 1 103 ? 5.547 11.978 -19.385 1.00 79.56 103 ASN A O 1
ATOM 804 N N . TYR A 1 104 ? 6.438 11.618 -17.361 1.00 75.44 104 TYR A N 1
ATOM 805 C CA . TYR A 1 104 ? 7.759 11.198 -17.848 1.00 75.44 104 TYR A CA 1
ATOM 806 C C . TYR A 1 104 ? 7.717 9.872 -18.623 1.00 75.44 104 TYR A C 1
ATOM 808 O O . TYR A 1 104 ? 8.271 9.761 -19.710 1.00 75.44 104 TYR A O 1
ATOM 816 N N . PHE A 1 105 ? 7.043 8.868 -18.058 1.00 90.44 105 PHE A N 1
ATOM 817 C CA . PHE A 1 105 ? 6.952 7.504 -18.583 1.00 90.44 105 PHE A CA 1
ATOM 818 C C . PHE A 1 105 ? 5.690 6.792 -18.066 1.00 90.44 105 PHE A C 1
ATOM 820 O O . PHE A 1 105 ? 4.894 7.371 -17.318 1.00 90.44 105 PHE A O 1
ATOM 827 N N . THR A 1 106 ? 5.436 5.559 -18.521 1.00 95.31 106 THR A N 1
ATOM 828 C CA . THR A 1 106 ? 4.303 4.758 -18.017 1.00 95.31 106 THR A CA 1
ATOM 829 C C . THR A 1 106 ? 4.543 4.317 -16.570 1.00 95.31 106 THR A C 1
ATOM 831 O O . THR A 1 106 ? 5.676 4.137 -16.143 1.00 95.31 106 THR A O 1
ATOM 834 N N . LYS A 1 107 ? 3.484 4.099 -15.787 1.00 95.38 107 LYS A N 1
ATOM 835 C CA . LYS A 1 107 ? 3.590 3.525 -14.437 1.00 95.38 107 LYS A CA 1
ATOM 836 C C . LYS A 1 107 ? 4.265 2.152 -14.441 1.00 95.38 107 LYS A C 1
ATOM 838 O O . LYS A 1 107 ? 4.964 1.832 -13.490 1.00 95.38 107 LYS A O 1
ATOM 843 N N . ALA A 1 108 ? 4.087 1.382 -15.514 1.00 97.19 108 ALA A N 1
ATOM 844 C CA . ALA A 1 108 ? 4.777 0.116 -15.727 1.00 97.19 108 ALA A CA 1
ATOM 845 C C . ALA A 1 108 ? 6.299 0.313 -15.788 1.00 97.19 108 ALA A C 1
ATOM 847 O O . ALA A 1 108 ? 7.035 -0.292 -15.018 1.00 97.19 108 ALA A O 1
ATOM 848 N N . GLU A 1 109 ? 6.765 1.234 -16.629 1.00 97.06 109 GLU A N 1
ATOM 849 C CA . GLU A 1 109 ? 8.182 1.593 -16.707 1.00 97.06 109 GLU A CA 1
ATOM 850 C C . GLU A 1 109 ? 8.715 2.146 -15.375 1.00 97.06 109 GLU A C 1
ATOM 852 O O . GLU A 1 109 ? 9.808 1.787 -14.943 1.00 97.06 109 GLU A O 1
ATOM 857 N N . GLY A 1 110 ? 7.913 2.952 -14.671 1.00 96.94 110 GLY A N 1
ATOM 858 C CA . GLY A 1 110 ? 8.236 3.409 -13.319 1.00 96.94 110 GLY A CA 1
ATOM 859 C C . GLY A 1 110 ? 8.416 2.265 -12.321 1.00 96.94 110 GLY A C 1
ATOM 860 O O . GLY A 1 110 ? 9.346 2.308 -11.520 1.00 96.94 110 GLY A O 1
ATOM 861 N N . ALA A 1 111 ? 7.583 1.225 -12.398 1.00 97.94 111 ALA A N 1
ATOM 862 C CA . ALA A 1 111 ? 7.714 0.033 -11.564 1.00 97.94 111 ALA A CA 1
ATOM 863 C C . ALA A 1 111 ? 8.995 -0.750 -11.871 1.00 97.94 111 ALA A C 1
ATOM 865 O O . ALA A 1 111 ? 9.692 -1.135 -10.938 1.00 97.94 111 ALA A O 1
ATOM 866 N N . ALA A 1 112 ? 9.356 -0.919 -13.147 1.00 98.38 112 ALA A N 1
ATOM 867 C CA . ALA A 1 112 ? 10.607 -1.579 -13.525 1.00 98.38 112 ALA A CA 1
ATOM 868 C C . ALA A 1 112 ? 11.842 -0.816 -13.010 1.00 98.38 112 ALA A C 1
ATOM 870 O O . ALA A 1 112 ? 12.725 -1.406 -12.387 1.00 98.38 112 ALA A O 1
ATOM 871 N N . ARG A 1 113 ? 11.867 0.513 -13.190 1.00 98.31 113 ARG A N 1
ATOM 872 C CA . ARG A 1 113 ? 12.951 1.380 -12.696 1.00 98.31 113 ARG A CA 1
ATOM 873 C C . ARG A 1 113 ? 13.050 1.372 -11.169 1.00 98.31 113 ARG A C 1
ATOM 875 O O . ARG A 1 113 ? 14.150 1.278 -10.635 1.00 98.31 113 ARG A O 1
ATOM 882 N N . ALA A 1 114 ? 11.918 1.434 -10.466 1.00 98.19 114 ALA A N 1
ATOM 883 C CA . ALA A 1 114 ? 11.889 1.366 -9.005 1.00 98.19 114 ALA A CA 1
ATOM 884 C C . ALA A 1 114 ? 12.355 0.003 -8.486 1.00 98.19 114 ALA A C 1
ATOM 886 O O . ALA A 1 114 ? 13.137 -0.051 -7.543 1.00 98.19 114 ALA A O 1
ATOM 887 N N . ALA A 1 115 ? 11.934 -1.087 -9.133 1.00 98.62 115 ALA A N 1
ATOM 888 C CA . ALA A 1 115 ? 12.387 -2.430 -8.796 1.00 98.62 115 ALA A CA 1
ATOM 889 C C . ALA A 1 115 ? 13.907 -2.569 -8.970 1.00 98.62 115 ALA A C 1
ATOM 891 O O . ALA A 1 115 ? 14.571 -3.124 -8.098 1.00 98.62 115 ALA A O 1
ATOM 892 N N . LYS A 1 116 ? 14.472 -2.008 -10.049 1.00 98.56 116 LYS A N 1
ATOM 893 C CA . LYS A 1 116 ? 15.925 -1.966 -10.265 1.00 98.56 116 LYS A CA 1
ATOM 894 C C . LYS A 1 116 ? 16.644 -1.156 -9.186 1.00 98.56 116 LYS A C 1
ATOM 896 O O . LYS A 1 116 ? 17.608 -1.655 -8.618 1.00 98.56 116 LYS A O 1
ATOM 901 N N . ALA A 1 117 ? 16.162 0.048 -8.877 1.00 98.44 117 ALA A N 1
ATOM 902 C CA . ALA A 1 117 ? 16.763 0.905 -7.854 1.00 98.44 117 ALA A CA 1
ATOM 903 C C . ALA A 1 117 ? 16.734 0.254 -6.458 1.00 98.44 117 ALA A C 1
ATOM 905 O O . ALA A 1 117 ? 17.725 0.301 -5.735 1.00 98.44 117 ALA A O 1
ATOM 906 N N . LEU A 1 118 ? 15.623 -0.398 -6.095 1.00 98.50 118 LEU A N 1
ATOM 907 C CA . LEU A 1 118 ? 15.504 -1.166 -4.852 1.00 98.50 118 LEU A CA 1
ATOM 908 C C . LEU A 1 118 ? 16.467 -2.361 -4.824 1.00 98.50 118 LEU A C 1
ATOM 910 O O . LEU A 1 118 ? 17.158 -2.552 -3.825 1.00 98.50 118 LEU A O 1
ATOM 914 N N . ALA A 1 119 ? 16.558 -3.119 -5.921 1.00 97.94 119 ALA A N 1
ATOM 915 C CA . ALA A 1 119 ? 17.480 -4.248 -6.040 1.00 97.94 119 ALA A CA 1
ATOM 916 C C . ALA A 1 119 ? 18.948 -3.819 -5.918 1.00 97.94 119 ALA A C 1
ATOM 918 O O . ALA A 1 119 ? 19.719 -4.474 -5.218 1.00 97.94 119 ALA A O 1
ATOM 919 N N . ASP A 1 120 ? 19.320 -2.694 -6.532 1.00 97.75 120 ASP A N 1
ATOM 920 C CA . ASP A 1 120 ? 20.664 -2.114 -6.419 1.00 97.75 120 ASP A CA 1
ATOM 921 C C . ASP A 1 120 ? 20.977 -1.640 -4.994 1.00 97.75 120 ASP A C 1
ATOM 923 O O . ASP A 1 120 ? 22.123 -1.712 -4.555 1.00 97.75 120 ASP A O 1
ATOM 927 N N . ALA A 1 121 ? 19.955 -1.208 -4.252 1.00 97.56 121 ALA A N 1
ATOM 928 C CA . ALA A 1 121 ? 20.049 -0.859 -2.838 1.00 97.56 121 ALA A CA 1
ATOM 929 C C . ALA A 1 121 ? 19.968 -2.081 -1.894 1.00 97.56 121 ALA A C 1
ATOM 931 O O . ALA A 1 121 ? 19.949 -1.913 -0.675 1.00 97.56 121 ALA A O 1
ATOM 932 N N . GLY A 1 122 ? 19.937 -3.306 -2.434 1.00 96.69 122 GLY A N 1
ATOM 933 C CA . GLY A 1 122 ? 19.970 -4.556 -1.669 1.00 96.69 122 GLY A CA 1
ATOM 934 C C . GLY A 1 122 ? 18.606 -5.168 -1.336 1.00 96.69 122 GLY A C 1
ATOM 935 O O . GLY A 1 122 ? 18.569 -6.239 -0.734 1.00 96.69 122 GLY A O 1
ATOM 936 N N . CYS A 1 123 ? 17.495 -4.554 -1.751 1.00 97.62 123 CYS A N 1
ATOM 937 C CA . CYS A 1 123 ? 16.148 -5.089 -1.551 1.00 97.62 123 CYS A CA 1
ATOM 938 C C . CYS A 1 123 ? 15.757 -6.011 -2.713 1.00 97.62 123 CYS A C 1
ATOM 940 O O . CYS A 1 123 ? 15.562 -5.554 -3.838 1.00 97.62 123 CYS A O 1
ATOM 942 N N . ARG A 1 124 ? 15.666 -7.323 -2.469 1.00 96.31 124 ARG A N 1
ATOM 943 C CA . ARG A 1 124 ? 15.397 -8.330 -3.515 1.00 96.31 124 ARG A CA 1
ATOM 944 C C . ARG A 1 124 ? 14.000 -8.929 -3.413 1.00 96.31 124 ARG A C 1
ATOM 946 O O . ARG A 1 124 ? 13.427 -9.276 -4.447 1.00 96.31 124 ARG A O 1
ATOM 953 N N . CYS A 1 125 ? 13.484 -9.055 -2.197 1.00 96.25 125 CYS A N 1
ATOM 954 C CA . CYS A 1 125 ? 12.198 -9.667 -1.879 1.00 96.25 125 CYS A CA 1
ATOM 955 C C . CYS A 1 125 ? 11.452 -8.866 -0.797 1.00 96.25 125 CYS A C 1
ATOM 957 O O . CYS A 1 125 ? 11.962 -7.880 -0.266 1.00 96.25 125 CYS A O 1
ATOM 959 N N . GLY A 1 126 ? 10.238 -9.285 -0.448 1.00 94.31 126 GLY A N 1
ATOM 960 C CA . GLY A 1 126 ? 9.349 -8.583 0.476 1.00 94.31 126 GLY A CA 1
ATOM 961 C C . GLY A 1 126 ? 9.896 -8.530 1.897 1.00 94.31 126 GLY A C 1
ATOM 962 O O . GLY A 1 126 ? 9.650 -7.561 2.610 1.00 94.31 126 GLY A O 1
ATOM 963 N N . ALA A 1 127 ? 10.698 -9.525 2.292 1.00 95.19 127 ALA A N 1
ATOM 964 C CA . ALA A 1 127 ? 11.387 -9.509 3.579 1.00 95.19 127 ALA A CA 1
ATOM 965 C C . ALA A 1 127 ? 12.382 -8.339 3.687 1.00 95.19 127 ALA A C 1
ATOM 967 O O . ALA A 1 127 ? 12.502 -7.752 4.761 1.00 95.19 127 ALA A O 1
ATOM 968 N N . ASP A 1 128 ? 13.013 -7.952 2.573 1.00 96.62 128 ASP A N 1
ATOM 969 C CA . ASP A 1 128 ? 14.029 -6.895 2.524 1.00 96.62 128 ASP A CA 1
ATOM 970 C C . ASP A 1 128 ? 13.429 -5.472 2.490 1.00 96.62 128 ASP A C 1
ATOM 972 O O . ASP A 1 128 ? 14.158 -4.486 2.598 1.00 96.62 128 ASP A O 1
ATOM 976 N N . VAL A 1 129 ? 12.110 -5.329 2.301 1.00 96.50 129 VAL A N 1
ATOM 977 C CA . VAL A 1 129 ? 11.449 -4.014 2.236 1.00 96.50 129 VAL A CA 1
ATOM 978 C C . VAL A 1 129 ? 11.386 -3.410 3.633 1.00 96.50 129 VAL A C 1
ATOM 980 O O . VAL A 1 129 ? 10.522 -3.787 4.405 1.00 96.50 129 VAL A O 1
ATOM 983 N N . GLU A 1 130 ? 12.260 -2.469 3.970 1.00 95.69 130 GLU A N 1
ATOM 984 C CA . GLU A 1 130 ? 12.299 -1.792 5.280 1.00 95.69 130 GLU A CA 1
ATOM 985 C C . GLU A 1 130 ? 12.115 -0.272 5.145 1.00 95.69 130 GLU A C 1
ATOM 987 O O . GLU A 1 130 ? 12.492 0.298 4.120 1.00 95.69 130 GLU A O 1
ATOM 992 N N . ASP A 1 131 ? 11.607 0.411 6.182 1.00 96.06 131 ASP A N 1
ATOM 993 C CA . ASP A 1 131 ? 11.557 1.889 6.228 1.00 96.06 131 ASP A CA 1
ATOM 994 C C . ASP A 1 131 ? 12.946 2.465 6.537 1.00 96.06 131 ASP A C 1
ATOM 996 O O . ASP A 1 131 ? 13.262 2.865 7.656 1.00 96.06 131 ASP A O 1
ATOM 1000 N N . THR A 1 132 ? 13.816 2.452 5.529 1.00 96.75 132 THR A N 1
ATOM 1001 C CA . THR A 1 132 ? 15.169 3.010 5.612 1.00 96.75 132 THR A CA 1
ATOM 1002 C C . THR A 1 132 ? 15.343 4.152 4.625 1.00 96.75 132 THR A C 1
ATOM 1004 O O . THR A 1 132 ? 14.766 4.148 3.535 1.00 96.75 132 THR A O 1
ATOM 1007 N N . GLU A 1 133 ? 16.208 5.109 4.968 1.00 96.75 133 GLU A N 1
ATOM 1008 C CA . GLU A 1 133 ? 16.524 6.220 4.066 1.00 96.75 133 GLU A CA 1
ATOM 1009 C C . GLU A 1 133 ? 17.148 5.733 2.749 1.00 96.75 133 GLU A C 1
ATOM 1011 O O . GLU A 1 133 ? 16.859 6.281 1.693 1.00 96.75 133 GLU A O 1
ATOM 1016 N N . GLY A 1 134 ? 17.938 4.653 2.778 1.00 98.00 134 GLY A N 1
ATOM 1017 C CA . GLY A 1 134 ? 18.534 4.075 1.570 1.00 98.00 134 GLY A CA 1
ATOM 1018 C C . GLY A 1 134 ? 17.484 3.599 0.562 1.00 98.00 134 GLY A C 1
ATOM 1019 O O . GLY A 1 134 ? 17.534 3.976 -0.610 1.00 98.00 134 GLY A O 1
ATOM 1020 N N . LEU A 1 135 ? 16.492 2.825 1.016 1.00 98.00 135 LEU A N 1
ATOM 1021 C CA . LEU A 1 135 ? 15.415 2.348 0.143 1.00 98.00 135 LEU A CA 1
ATOM 1022 C C . LEU A 1 135 ? 14.453 3.478 -0.254 1.00 98.00 135 LEU A C 1
ATOM 1024 O O . LEU A 1 135 ? 13.993 3.519 -1.400 1.00 98.00 135 LEU A O 1
ATOM 1028 N N . ARG A 1 136 ? 14.205 4.436 0.649 1.00 98.00 136 ARG A N 1
ATOM 1029 C CA . ARG A 1 136 ? 13.422 5.644 0.358 1.00 98.00 136 ARG A CA 1
ATOM 1030 C C . ARG A 1 136 ? 14.058 6.451 -0.770 1.00 98.00 136 ARG A C 1
ATOM 1032 O O 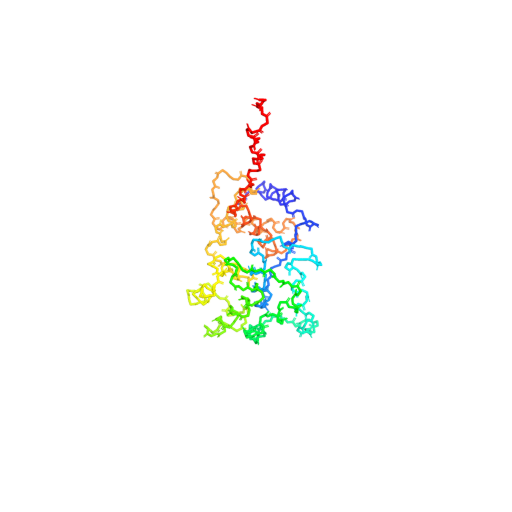. ARG A 1 136 ? 13.396 6.735 -1.769 1.00 98.00 136 ARG A O 1
ATOM 1039 N N . SER A 1 137 ? 15.344 6.768 -0.637 1.00 98.12 137 SER A N 1
ATOM 1040 C CA . SER A 1 137 ? 16.130 7.484 -1.642 1.00 98.12 137 SER A CA 1
AT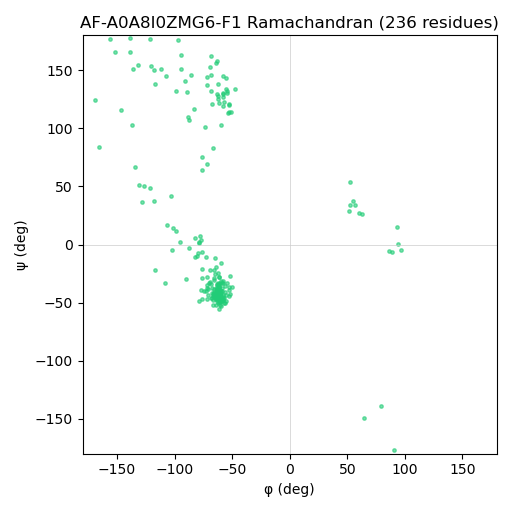OM 1041 C C . SER A 1 137 ? 16.162 6.737 -2.980 1.00 98.12 137 SER A C 1
ATOM 1043 O O . SER A 1 137 ? 15.989 7.362 -4.027 1.00 98.12 137 SER A O 1
ATOM 1045 N N . ALA A 1 138 ? 16.285 5.404 -2.968 1.00 98.00 138 ALA A N 1
ATOM 1046 C CA . ALA A 1 138 ? 16.235 4.592 -4.185 1.00 98.00 138 ALA A CA 1
ATOM 1047 C C . ALA A 1 138 ? 14.906 4.763 -4.946 1.00 98.00 138 ALA A C 1
ATOM 1049 O O . ALA A 1 138 ? 14.918 5.044 -6.145 1.00 98.00 138 ALA A O 1
ATOM 1050 N N . VAL A 1 139 ? 13.759 4.680 -4.262 1.00 97.50 139 VAL A N 1
ATOM 1051 C CA . VAL A 1 139 ? 12.441 4.870 -4.900 1.00 97.50 139 VAL A CA 1
ATOM 1052 C C . VAL A 1 139 ? 12.242 6.308 -5.377 1.00 97.50 139 VAL A C 1
ATOM 1054 O O . VAL A 1 139 ? 11.778 6.519 -6.496 1.00 97.50 139 VAL A O 1
ATOM 1057 N N . VAL A 1 140 ? 12.606 7.298 -4.559 1.00 97.06 140 VAL A N 1
ATOM 1058 C CA . VAL A 1 140 ? 12.422 8.726 -4.877 1.00 97.06 140 VAL A CA 1
ATOM 1059 C C . VAL A 1 140 ? 13.338 9.193 -6.016 1.00 97.06 140 VAL A C 1
ATOM 1061 O O . VAL A 1 140 ? 13.011 10.153 -6.712 1.00 97.06 140 VAL A O 1
ATOM 1064 N N . SER A 1 141 ? 14.448 8.493 -6.272 1.00 96.69 141 SER A N 1
ATOM 1065 C CA . SER A 1 141 ? 15.317 8.774 -7.422 1.00 96.69 141 SER A CA 1
ATOM 1066 C C . SER A 1 141 ? 14.634 8.545 -8.780 1.00 96.69 141 SER A C 1
ATOM 1068 O O . SER A 1 141 ? 15.074 9.089 -9.794 1.00 96.69 141 SER A O 1
ATOM 1070 N N . VAL A 1 142 ? 13.542 7.770 -8.819 1.00 96.50 142 VAL A N 1
ATOM 1071 C CA . VAL A 1 142 ? 12.775 7.491 -10.037 1.00 96.50 142 VAL A CA 1
ATOM 1072 C C . VAL A 1 142 ? 11.782 8.634 -10.301 1.00 96.50 142 VAL A C 1
ATOM 1074 O O . VAL A 1 142 ? 10.850 8.825 -9.516 1.00 96.50 142 VAL A O 1
ATOM 1077 N N . PRO A 1 143 ? 11.901 9.377 -11.423 1.00 92.88 143 PRO A N 1
ATOM 1078 C CA . PRO A 1 143 ? 11.039 10.527 -11.688 1.00 92.88 143 PRO A CA 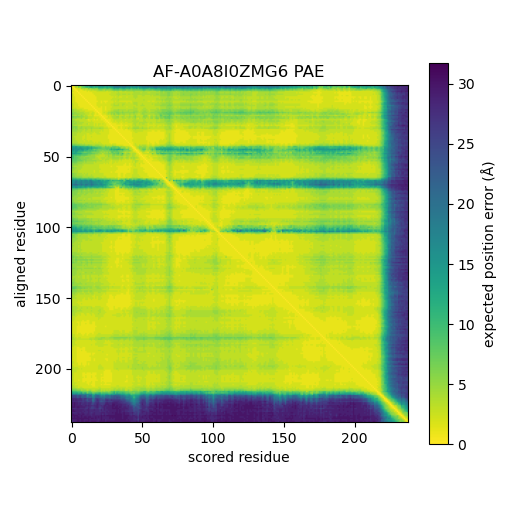1
ATOM 1079 C C . PRO A 1 143 ? 9.542 10.199 -11.620 1.00 92.88 143 PRO A C 1
ATOM 1081 O O . PRO A 1 143 ? 9.057 9.257 -12.240 1.00 92.88 143 PRO A O 1
ATOM 1084 N N . GLY A 1 144 ? 8.785 11.004 -10.877 1.00 90.00 144 GLY A N 1
ATOM 1085 C CA . GLY A 1 144 ? 7.345 10.805 -10.693 1.00 90.00 144 GLY A CA 1
ATOM 1086 C C . GLY A 1 144 ? 6.962 9.847 -9.559 1.00 90.00 144 GLY A C 1
ATOM 1087 O O . GLY A 1 144 ? 5.772 9.763 -9.246 1.00 90.00 144 GLY A O 1
ATOM 1088 N N . LEU A 1 145 ? 7.927 9.183 -8.910 1.00 94.31 145 LEU A N 1
ATOM 1089 C CA . LEU A 1 145 ? 7.717 8.466 -7.650 1.00 94.31 145 LEU A CA 1
ATOM 1090 C C . LEU A 1 145 ? 8.185 9.341 -6.483 1.00 94.31 145 LEU A C 1
ATOM 1092 O O . LEU A 1 145 ? 9.247 9.951 -6.529 1.00 94.31 145 LEU A O 1
ATOM 1096 N N . GLY A 1 146 ? 7.352 9.448 -5.450 1.00 93.44 146 GLY A N 1
ATOM 1097 C CA . GLY A 1 146 ? 7.619 10.303 -4.291 1.00 93.44 146 GLY A CA 1
ATOM 1098 C C . GLY A 1 146 ? 7.645 9.527 -2.975 1.00 93.44 146 GLY A C 1
ATOM 1099 O O . GLY A 1 146 ? 7.322 8.335 -2.968 1.00 93.44 146 GLY A O 1
ATOM 1100 N N . PRO A 1 147 ? 7.938 10.205 -1.848 1.00 94.31 147 PRO A N 1
ATOM 1101 C CA . PRO A 1 147 ? 8.006 9.580 -0.523 1.00 94.31 147 PRO A CA 1
ATOM 1102 C C . PRO A 1 147 ? 6.753 8.773 -0.164 1.00 94.31 147 PRO A C 1
ATOM 1104 O O . PRO A 1 147 ? 6.851 7.650 0.317 1.00 94.31 147 PRO A O 1
ATOM 1107 N N . SER A 1 148 ? 5.570 9.271 -0.532 1.00 92.75 148 SER A N 1
ATOM 1108 C CA . SER A 1 148 ? 4.302 8.574 -0.288 1.00 92.75 148 SER A CA 1
ATOM 1109 C C . SER A 1 148 ? 4.156 7.254 -1.053 1.00 92.75 148 SER A C 1
ATOM 1111 O O . SER A 1 148 ? 3.406 6.376 -0.626 1.00 92.75 148 SER A O 1
ATOM 1113 N N . THR A 1 149 ? 4.848 7.088 -2.187 1.00 95.31 149 THR A N 1
ATOM 1114 C CA . THR A 1 149 ? 4.895 5.804 -2.911 1.00 95.31 149 THR A CA 1
ATOM 1115 C C . THR A 1 149 ? 5.719 4.795 -2.124 1.00 95.31 149 THR A C 1
ATOM 1117 O O . THR A 1 149 ? 5.279 3.662 -1.955 1.00 95.31 149 THR A O 1
ATOM 1120 N N . PHE A 1 150 ? 6.864 5.222 -1.587 1.00 96.94 150 PHE A N 1
ATOM 1121 C CA . PHE A 1 150 ? 7.703 4.382 -0.738 1.00 96.94 150 PHE A CA 1
ATOM 1122 C C . PHE A 1 150 ? 6.990 3.985 0.562 1.00 96.94 150 PHE A C 1
ATOM 1124 O O . PHE A 1 150 ? 6.916 2.805 0.881 1.00 96.94 150 PHE A O 1
ATOM 1131 N N . GLU A 1 151 ? 6.354 4.931 1.253 1.00 96.06 151 GLU A N 1
ATOM 1132 C CA . GLU A 1 151 ? 5.564 4.641 2.462 1.00 96.06 151 GLU A CA 1
ATOM 1133 C C . GLU A 1 151 ? 4.428 3.648 2.188 1.00 96.06 151 GLU A C 1
ATOM 1135 O O . GLU A 1 151 ? 4.150 2.768 2.998 1.00 96.06 151 GLU A O 1
ATOM 1140 N N . THR A 1 152 ? 3.798 3.753 1.014 1.00 96.00 152 THR A N 1
ATOM 1141 C CA . THR A 1 152 ? 2.766 2.798 0.588 1.00 96.00 152 THR A CA 1
ATOM 1142 C C . THR A 1 152 ? 3.354 1.412 0.337 1.00 96.00 152 THR A C 1
ATOM 1144 O O . THR A 1 152 ? 2.739 0.427 0.727 1.00 96.00 152 THR A O 1
ATOM 1147 N N . LEU A 1 153 ? 4.529 1.321 -0.292 1.00 97.69 153 LEU A N 1
ATOM 1148 C CA . LEU A 1 153 ? 5.235 0.054 -0.498 1.00 97.69 153 LEU A CA 1
ATOM 1149 C C . LEU A 1 153 ? 5.563 -0.624 0.840 1.00 97.69 153 LEU A C 1
ATOM 1151 O O . LEU A 1 153 ? 5.289 -1.814 0.991 1.00 97.69 153 LEU A O 1
ATOM 1155 N N . VAL A 1 154 ? 6.107 0.122 1.807 1.00 97.81 154 VAL A N 1
ATOM 1156 C CA . VAL A 1 154 ? 6.447 -0.414 3.136 1.00 97.81 154 VAL A CA 1
ATOM 1157 C C . VAL A 1 154 ? 5.193 -0.927 3.847 1.00 97.81 154 VAL A C 1
ATOM 1159 O O . VAL A 1 154 ? 5.166 -2.085 4.266 1.00 97.81 154 VAL A O 1
ATOM 1162 N N . PHE A 1 155 ? 4.129 -0.116 3.885 1.00 97.50 155 PHE A N 1
ATOM 1163 C CA . PHE A 1 155 ? 2.855 -0.512 4.489 1.00 97.50 155 PHE A CA 1
ATOM 1164 C C . PHE A 1 155 ? 2.280 -1.776 3.851 1.00 97.50 155 PHE A C 1
ATOM 1166 O O . PHE A 1 155 ? 1.954 -2.741 4.539 1.00 97.50 155 PHE A O 1
ATOM 1173 N N . LEU A 1 156 ? 2.201 -1.802 2.519 1.00 97.12 156 LEU A N 1
ATOM 1174 C CA . LEU A 1 156 ? 1.669 -2.948 1.788 1.00 97.12 156 LEU A CA 1
ATOM 1175 C C . LEU A 1 156 ? 2.533 -4.201 1.928 1.00 97.12 156 LEU A C 1
ATOM 1177 O O . LEU A 1 156 ? 2.012 -5.294 1.760 1.00 97.12 156 LEU A O 1
ATOM 1181 N N . SER A 1 157 ? 3.813 -4.071 2.269 1.00 96.75 157 SER A N 1
ATOM 1182 C CA . SER A 1 157 ? 4.681 -5.218 2.568 1.00 96.75 157 SER A CA 1
ATOM 1183 C C . SER A 1 157 ? 4.460 -5.780 3.982 1.00 96.75 157 SER A C 1
ATOM 1185 O O . SER A 1 157 ? 5.122 -6.742 4.366 1.00 96.75 157 SER A O 1
ATOM 1187 N N . GLY A 1 158 ? 3.525 -5.205 4.749 1.00 95.75 158 GLY A N 1
ATOM 1188 C CA . GLY A 1 158 ? 3.148 -5.643 6.094 1.00 95.75 158 GLY A CA 1
ATOM 1189 C C . GLY A 1 158 ? 3.893 -4.932 7.226 1.00 95.75 158 GLY A C 1
ATOM 1190 O O . GLY A 1 158 ? 3.880 -5.425 8.351 1.00 95.75 158 GLY A O 1
ATOM 1191 N N . LYS A 1 159 ? 4.562 -3.803 6.955 1.00 95.69 159 LYS A N 1
ATOM 1192 C CA . LYS A 1 159 ? 5.360 -3.067 7.949 1.00 95.69 159 LYS A CA 1
ATOM 1193 C C . LYS A 1 159 ? 4.789 -1.679 8.195 1.00 95.69 159 LYS A C 1
ATOM 1195 O O . LYS A 1 159 ? 4.408 -0.982 7.263 1.00 95.69 159 LYS A O 1
ATOM 1200 N N . LEU A 1 160 ? 4.753 -1.255 9.453 1.00 94.44 160 LEU A N 1
ATOM 1201 C CA . LEU A 1 160 ? 4.246 0.065 9.814 1.00 94.44 160 LEU A CA 1
ATOM 1202 C C . LEU A 1 160 ? 5.369 1.109 9.779 1.00 94.44 160 LEU A C 1
ATOM 1204 O O . LEU A 1 160 ? 6.429 0.917 10.3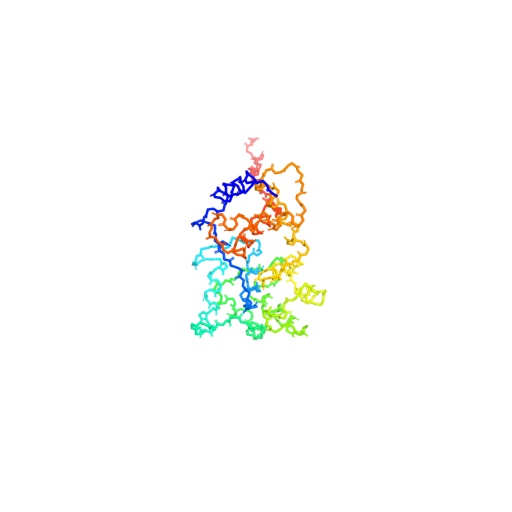67 1.00 94.44 160 LEU A O 1
ATOM 1208 N N . THR A 1 161 ? 5.105 2.231 9.115 1.00 94.69 161 THR A N 1
ATOM 1209 C CA . THR A 1 161 ? 5.885 3.474 9.207 1.00 94.69 161 THR A CA 1
ATOM 1210 C C . THR A 1 161 ? 5.263 4.414 10.241 1.00 94.69 161 THR A C 1
ATOM 1212 O O . THR A 1 161 ? 4.074 4.286 10.554 1.00 94.69 161 THR A O 1
ATOM 1215 N N . ALA A 1 162 ? 6.012 5.418 10.708 1.00 94.31 162 ALA A N 1
ATOM 1216 C CA . ALA A 1 162 ? 5.473 6.462 11.591 1.00 94.31 162 ALA A CA 1
ATOM 1217 C C . ALA A 1 162 ? 4.207 7.118 11.001 1.00 94.31 162 ALA A C 1
ATOM 1219 O O . ALA A 1 162 ? 3.182 7.213 11.666 1.00 94.31 162 ALA A O 1
ATOM 1220 N N . THR A 1 163 ? 4.228 7.445 9.706 1.00 93.88 163 THR A N 1
ATOM 1221 C CA . THR A 1 163 ? 3.065 8.001 8.998 1.00 93.88 163 THR A CA 1
ATOM 1222 C C . THR A 1 163 ? 1.874 7.044 8.981 1.00 93.88 163 THR A C 1
ATOM 1224 O O . THR A 1 163 ? 0.734 7.477 9.121 1.00 93.88 163 THR A O 1
ATOM 1227 N N . SER A 1 164 ? 2.099 5.739 8.804 1.00 95.62 164 SER A N 1
ATOM 1228 C CA . SER A 1 164 ? 0.996 4.772 8.844 1.00 95.62 164 SER A CA 1
ATOM 1229 C C . SER A 1 164 ? 0.396 4.617 10.241 1.00 95.62 164 SER A C 1
ATOM 1231 O O . SER A 1 164 ? -0.817 4.462 10.347 1.00 95.62 164 SER A O 1
ATOM 1233 N N . ILE A 1 165 ? 1.213 4.723 11.293 1.00 97.50 165 ILE A N 1
ATOM 1234 C CA . ILE A 1 165 ? 0.753 4.705 12.686 1.00 97.50 165 ILE A CA 1
ATOM 1235 C C . ILE A 1 165 ? -0.117 5.935 12.962 1.00 97.50 165 ILE A C 1
ATOM 1237 O O . ILE A 1 165 ? -1.216 5.789 13.490 1.00 97.50 165 ILE A O 1
ATOM 1241 N N . ASP A 1 166 ? 0.313 7.119 12.520 1.00 97.06 166 ASP A N 1
ATOM 1242 C CA . ASP A 1 166 ? -0.467 8.354 12.660 1.00 97.06 166 ASP A CA 1
ATOM 1243 C C . ASP A 1 166 ? -1.822 8.267 11.938 1.00 97.06 166 ASP A C 1
ATOM 1245 O O . ASP A 1 166 ? -2.849 8.683 12.478 1.00 97.06 166 ASP A O 1
ATOM 1249 N N . LEU A 1 167 ? -1.850 7.694 10.729 1.00 97.44 167 LEU A N 1
ATOM 1250 C CA . LEU A 1 167 ? -3.092 7.467 9.981 1.00 97.44 167 LEU A CA 1
ATOM 1251 C C . LEU A 1 167 ? -4.034 6.506 10.718 1.00 97.44 167 LEU A C 1
ATOM 1253 O O . LEU A 1 167 ? -5.235 6.753 10.793 1.00 97.44 167 LEU A O 1
ATOM 1257 N N . LEU A 1 168 ? -3.504 5.422 11.282 1.00 98.25 168 LEU A N 1
ATOM 1258 C CA . LEU A 1 168 ? -4.305 4.463 12.042 1.00 98.25 168 LEU A CA 1
ATOM 1259 C C . LEU A 1 168 ? -4.844 5.073 13.342 1.00 98.25 168 LEU A C 1
ATOM 1261 O O . LEU A 1 168 ? -5.995 4.821 13.686 1.00 98.25 168 LEU A O 1
ATOM 1265 N N . ALA A 1 169 ? -4.063 5.920 14.018 1.00 98.31 169 ALA A N 1
ATOM 1266 C CA . ALA A 1 169 ? -4.518 6.652 15.197 1.00 98.31 169 ALA A CA 1
ATOM 1267 C C . ALA A 1 169 ? -5.680 7.599 14.871 1.00 98.31 169 ALA A C 1
ATOM 1269 O O . ALA A 1 169 ? -6.693 7.598 15.567 1.00 98.31 169 ALA A O 1
ATOM 1270 N N . ARG A 1 170 ? -5.585 8.345 13.763 1.00 98.19 170 ARG A N 1
ATOM 1271 C CA . ARG A 1 170 ? -6.671 9.225 13.298 1.00 98.19 170 ARG A CA 1
ATOM 1272 C C . ARG A 1 170 ? -7.929 8.449 12.931 1.00 98.19 170 ARG A C 1
ATOM 1274 O O . ARG A 1 170 ? -9.014 8.846 13.345 1.00 98.19 170 ARG A O 1
ATOM 1281 N N . PHE A 1 171 ? -7.775 7.333 12.219 1.00 98.31 171 PHE A N 1
ATOM 1282 C CA . PHE A 1 171 ? -8.894 6.448 11.907 1.00 98.31 171 PHE A CA 1
ATOM 1283 C C . PHE A 1 171 ? -9.576 5.939 13.180 1.00 98.31 171 PHE A C 1
ATOM 1285 O O . PHE A 1 171 ? -10.793 6.011 13.302 1.00 98.31 171 PHE A O 1
ATOM 1292 N N . ALA A 1 172 ? -8.796 5.445 14.144 1.00 98.25 172 ALA A N 1
ATOM 1293 C CA . ALA A 1 172 ? -9.309 4.918 15.403 1.00 98.25 172 ALA A CA 1
ATOM 1294 C C . ALA A 1 172 ? -10.050 5.995 16.218 1.00 98.25 172 ALA A C 1
ATOM 1296 O O . ALA A 1 172 ? -11.123 5.728 16.762 1.00 98.25 172 ALA A O 1
ATOM 1297 N N . THR A 1 173 ? -9.523 7.224 16.258 1.00 98.06 173 THR A N 1
ATOM 1298 C CA . THR A 1 173 ? -10.192 8.384 16.868 1.00 98.06 173 THR A CA 1
ATOM 1299 C C . THR A 1 173 ? -11.528 8.687 16.200 1.00 98.06 173 THR A C 1
ATOM 1301 O O . THR A 1 173 ? -12.532 8.831 16.896 1.00 98.06 173 THR A O 1
ATOM 1304 N N . GLU A 1 174 ? -11.558 8.749 14.867 1.00 97.81 174 GLU A N 1
ATOM 1305 C CA . GLU A 1 174 ? -12.778 9.012 14.098 1.00 97.81 174 GLU A CA 1
ATOM 1306 C C . GLU A 1 174 ? -13.821 7.907 14.325 1.00 97.81 174 GLU A C 1
ATOM 1308 O O . GLU A 1 174 ? -14.953 8.192 14.717 1.00 97.81 174 GLU A O 1
ATOM 1313 N N . ALA A 1 175 ? -13.419 6.643 14.181 1.00 97.75 175 ALA A N 1
ATOM 1314 C CA . ALA A 1 175 ? -14.305 5.488 14.289 1.00 97.75 175 ALA A CA 1
ATOM 1315 C C . ALA A 1 175 ? -14.901 5.320 15.697 1.00 97.75 175 ALA A C 1
ATOM 1317 O O . ALA A 1 175 ? -16.073 4.980 15.840 1.00 97.75 175 ALA A O 1
ATOM 1318 N N . SER A 1 176 ? -14.123 5.593 16.748 1.00 97.12 176 SER A N 1
ATOM 1319 C CA . SER A 1 176 ? -14.620 5.565 18.134 1.00 97.12 176 SER A CA 1
ATOM 1320 C C . SER A 1 176 ? -15.403 6.820 18.534 1.00 97.12 176 SER A C 1
ATOM 1322 O O . SER A 1 176 ? -15.997 6.845 19.614 1.00 97.12 176 SER A O 1
ATOM 1324 N N . SER A 1 177 ? -15.435 7.848 17.674 1.00 95.88 177 SER A N 1
ATOM 1325 C CA . SER A 1 177 ? -15.963 9.180 17.994 1.00 95.88 177 SER A CA 1
ATOM 1326 C C . SER A 1 177 ? -15.298 9.801 19.233 1.00 95.88 177 SER A C 1
ATOM 1328 O O . SER A 1 177 ? -15.964 10.443 20.047 1.00 95.88 177 SER A O 1
ATOM 1330 N N . SER A 1 178 ? -13.990 9.583 19.398 1.00 95.75 178 SER A N 1
ATOM 1331 C CA . SER A 1 178 ? -13.207 10.181 20.483 1.00 95.75 178 SER A CA 1
ATOM 1332 C C . SER A 1 178 ? -13.002 11.680 20.243 1.00 95.75 178 SER A C 1
ATOM 1334 O O . SER A 1 178 ? -12.695 12.102 19.129 1.00 95.75 178 SER A O 1
ATOM 1336 N N . GLU A 1 179 ? -13.138 12.488 21.298 1.00 94.50 179 GLU A N 1
ATOM 1337 C CA . GLU A 1 179 ? -12.894 13.939 21.239 1.00 94.50 179 GLU A CA 1
ATOM 1338 C C . GLU A 1 179 ? -11.399 14.274 21.111 1.00 94.50 179 GLU A C 1
ATOM 1340 O O . GLU A 1 179 ? -11.034 15.296 20.530 1.00 94.50 179 GLU A O 1
ATOM 1345 N N . GLU A 1 180 ? -10.532 13.397 21.624 1.00 96.06 180 GLU A N 1
ATOM 1346 C CA . GLU A 1 180 ? -9.079 13.541 21.569 1.00 96.06 180 GLU A CA 1
ATOM 1347 C C . GLU A 1 180 ? -8.445 12.487 20.653 1.00 96.06 180 GLU A C 1
ATOM 1349 O O . GLU A 1 180 ? -8.958 11.371 20.489 1.00 96.06 180 GLU A O 1
ATOM 1354 N N . LEU A 1 181 ? -7.300 12.848 20.060 1.00 97.00 181 LEU A N 1
ATOM 1355 C CA . LEU A 1 181 ? -6.498 11.919 19.270 1.00 97.00 181 LEU A CA 1
ATOM 1356 C C . LEU A 1 181 ? -6.011 10.780 20.170 1.00 97.00 181 LEU A C 1
ATOM 1358 O O . LEU A 1 181 ? -5.358 11.021 21.185 1.00 97.00 181 LEU A O 1
ATOM 1362 N N . LEU A 1 182 ? -6.307 9.546 19.773 1.00 97.69 182 LEU A N 1
ATOM 1363 C CA . LEU A 1 182 ? -5.874 8.359 20.491 1.00 97.69 182 LEU A CA 1
ATOM 1364 C C . LEU A 1 182 ? -4.359 8.210 20.369 1.00 97.69 182 LEU A C 1
ATOM 1366 O O . LEU A 1 182 ? -3.767 8.514 19.328 1.00 97.69 182 LEU A O 1
ATOM 1370 N N . SER A 1 183 ? -3.731 7.702 21.428 1.00 97.69 183 SER A N 1
ATOM 1371 C CA . SER A 1 183 ? -2.336 7.285 21.340 1.00 97.69 183 SER A CA 1
ATOM 1372 C C . SER A 1 183 ? -2.191 6.134 20.336 1.00 97.69 183 SER A C 1
ATOM 1374 O O . SER A 1 183 ? -3.149 5.413 20.053 1.00 97.69 183 SER A O 1
ATOM 1376 N N . SER A 1 184 ? -0.986 5.924 19.801 1.00 96.75 184 SER A N 1
ATOM 1377 C CA . SER A 1 184 ? -0.729 4.792 18.900 1.00 96.75 184 SER A CA 1
ATOM 1378 C C . SER A 1 184 ? -1.027 3.441 19.559 1.00 96.75 184 SER A C 1
ATOM 1380 O O . SER A 1 184 ? -1.500 2.530 18.883 1.00 96.75 184 SER A O 1
ATOM 1382 N N . THR A 1 185 ? -0.799 3.327 20.870 1.00 97.44 185 THR A N 1
ATOM 1383 C CA . THR A 1 185 ? -1.134 2.139 21.662 1.00 97.44 185 THR A CA 1
ATOM 1384 C C . THR A 1 185 ? -2.644 1.946 21.756 1.00 97.44 185 THR A C 1
ATOM 1386 O O . THR A 1 185 ? -3.130 0.885 21.379 1.00 97.44 185 THR A O 1
ATOM 1389 N N . ASP A 1 186 ? -3.395 2.972 22.170 1.00 97.94 186 ASP A N 1
ATOM 1390 C CA . ASP A 1 186 ? -4.857 2.872 22.311 1.00 97.94 186 ASP A CA 1
ATOM 1391 C C . ASP A 1 186 ? -5.535 2.606 20.960 1.00 97.94 186 ASP A C 1
ATOM 1393 O O . ASP A 1 186 ? -6.478 1.822 20.868 1.00 97.94 186 ASP A O 1
ATOM 1397 N N . ALA A 1 187 ? -5.032 3.225 19.889 1.00 98.19 187 ALA A N 1
ATOM 1398 C CA . ALA A 1 187 ? -5.510 2.984 18.536 1.00 98.19 187 ALA A CA 1
ATOM 1399 C C . ALA A 1 187 ? -5.262 1.538 18.083 1.00 98.19 187 ALA A C 1
ATOM 1401 O O . ALA A 1 187 ? -6.145 0.919 17.489 1.00 98.19 187 ALA A O 1
ATOM 1402 N N . ALA A 1 188 ? -4.078 0.987 18.370 1.00 97.81 188 ALA A N 1
ATOM 1403 C CA . ALA A 1 188 ? -3.764 -0.403 18.058 1.00 97.81 188 ALA A CA 1
ATOM 1404 C C . ALA A 1 188 ? -4.638 -1.372 18.867 1.00 97.81 188 ALA A C 1
ATOM 1406 O O . ALA A 1 188 ? -5.199 -2.300 18.288 1.00 97.81 188 ALA A O 1
ATOM 1407 N N . GLU A 1 189 ? -4.809 -1.130 20.170 1.00 98.12 189 GLU A N 1
ATOM 1408 C CA . GLU A 1 189 ? -5.700 -1.921 21.024 1.00 98.12 189 GLU A CA 1
ATOM 1409 C C . GLU A 1 189 ? -7.139 -1.899 20.496 1.00 98.12 189 GLU A C 1
ATOM 1411 O O . GLU A 1 189 ? -7.752 -2.960 20.369 1.00 98.12 189 GLU A O 1
ATOM 1416 N N . LEU A 1 190 ? -7.656 -0.725 20.107 1.00 98.50 190 LEU A N 1
ATOM 1417 C CA . LEU A 1 190 ? -8.991 -0.593 19.517 1.00 98.50 190 LEU A CA 1
ATOM 1418 C C . LEU A 1 190 ? -9.140 -1.406 18.242 1.00 98.50 190 LEU A C 1
ATOM 1420 O O . LEU A 1 190 ? -10.108 -2.149 18.107 1.00 98.50 190 LEU A O 1
ATOM 1424 N N . LEU A 1 191 ? -8.185 -1.304 17.321 1.00 98.19 191 LEU A N 1
ATOM 1425 C CA . LEU A 1 191 ? -8.237 -2.072 16.081 1.00 98.19 191 LEU A CA 1
ATOM 1426 C C . LEU A 1 191 ? -8.176 -3.584 16.338 1.00 98.19 191 LEU A C 1
ATOM 1428 O O . LEU A 1 191 ? -8.857 -4.327 15.638 1.00 98.19 191 LEU A O 1
ATOM 1432 N N . VAL A 1 192 ? -7.434 -4.046 17.350 1.00 98.50 192 VAL A N 1
ATOM 1433 C CA . VAL A 1 192 ? -7.433 -5.463 17.753 1.00 98.50 192 VAL A CA 1
ATOM 1434 C C . VAL A 1 192 ? -8.810 -5.885 18.268 1.00 98.50 192 VAL A C 1
ATOM 1436 O O . VAL A 1 192 ? -9.385 -6.836 17.744 1.00 98.50 192 VAL A O 1
ATOM 1439 N N . ALA A 1 193 ? -9.380 -5.148 19.222 1.00 98.31 193 ALA A N 1
ATOM 1440 C CA . ALA A 1 193 ? -10.685 -5.483 19.795 1.00 98.31 193 ALA A CA 1
ATOM 1441 C C . ALA A 1 193 ? -11.818 -5.433 18.754 1.00 98.31 193 ALA A C 1
ATOM 1443 O O . ALA A 1 193 ? -12.737 -6.249 18.775 1.00 98.31 193 ALA A O 1
ATOM 1444 N N . VAL A 1 194 ? -11.752 -4.490 17.812 1.00 98.12 194 VAL A N 1
ATOM 1445 C CA . VAL A 1 194 ? -12.721 -4.386 16.716 1.00 98.12 194 VAL A CA 1
ATOM 1446 C C . VAL A 1 194 ? -12.544 -5.519 15.705 1.00 98.12 194 VAL A C 1
ATOM 1448 O O . VAL A 1 194 ? -13.542 -6.048 15.220 1.00 98.12 194 VAL A O 1
ATOM 1451 N N . ALA A 1 195 ? -11.309 -5.924 15.395 1.00 97.75 195 ALA A N 1
ATOM 1452 C CA . ALA A 1 195 ? -11.057 -7.075 14.531 1.00 97.75 195 ALA A CA 1
ATOM 1453 C C . ALA A 1 195 ? -11.646 -8.361 15.133 1.00 97.75 195 ALA A C 1
ATOM 1455 O O . ALA A 1 195 ? -12.345 -9.095 14.436 1.00 97.75 195 ALA A O 1
ATOM 1456 N N . GLU A 1 196 ? -11.453 -8.573 16.439 1.00 97.69 196 GLU A N 1
ATOM 1457 C CA . GLU A 1 196 ? -12.075 -9.671 17.188 1.00 97.69 196 GLU A CA 1
ATOM 1458 C C . GLU A 1 196 ? -13.608 -9.590 17.148 1.00 97.69 196 GLU A C 1
ATOM 1460 O O . GLU A 1 196 ? -14.271 -10.578 16.840 1.00 97.69 196 GLU A O 1
ATOM 1465 N N . HIS A 1 197 ? -14.181 -8.406 17.392 1.00 96.88 197 HIS A N 1
ATOM 1466 C CA . HIS A 1 197 ? -15.631 -8.195 17.359 1.00 96.88 197 HIS A CA 1
ATOM 1467 C C . HIS A 1 197 ? -16.248 -8.477 15.980 1.00 96.88 197 HIS A C 1
ATOM 1469 O O . HIS A 1 197 ? -17.366 -8.981 15.881 1.00 96.88 197 HIS A O 1
ATOM 1475 N N . LEU A 1 198 ? -15.525 -8.144 14.909 1.00 96.12 198 LEU A N 1
ATOM 1476 C CA . LEU A 1 198 ? -15.957 -8.340 13.529 1.00 96.12 198 LEU A CA 1
ATOM 1477 C C . LEU A 1 198 ? -15.602 -9.731 12.970 1.00 96.12 198 LEU A C 1
ATOM 1479 O O . LEU A 1 198 ? -15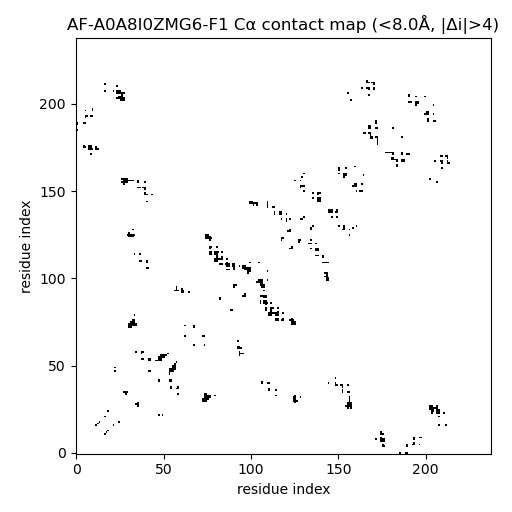.961 -10.005 11.823 1.00 96.12 198 LEU A O 1
ATOM 1483 N N . ASP A 1 199 ? -14.914 -10.588 13.730 1.00 96.56 199 ASP A N 1
ATOM 1484 C CA . ASP A 1 199 ? -14.390 -11.884 13.273 1.00 96.56 199 ASP A CA 1
ATOM 1485 C C . ASP A 1 199 ? -13.550 -11.753 11.984 1.00 96.56 199 ASP A C 1
ATOM 1487 O O . ASP A 1 199 ? -13.824 -12.350 10.939 1.00 96.56 199 ASP A O 1
ATOM 1491 N N . VAL A 1 200 ? -12.554 -10.865 12.029 1.00 96.81 200 VAL A N 1
ATOM 1492 C CA . VAL A 1 200 ? -11.566 -10.645 10.960 1.00 96.81 200 VAL A CA 1
ATOM 1493 C C . VAL A 1 200 ? -10.167 -10.621 11.544 1.00 96.81 200 VAL A C 1
ATOM 1495 O O . VAL A 1 200 ? -9.964 -10.270 12.703 1.00 96.81 200 VAL A O 1
ATOM 1498 N N . ASP A 1 201 ? -9.169 -10.955 10.734 1.00 96.44 201 ASP A N 1
ATOM 1499 C CA . ASP A 1 201 ? -7.790 -10.812 11.171 1.00 96.44 201 ASP A CA 1
ATOM 1500 C C . ASP A 1 201 ? -7.373 -9.333 11.240 1.00 96.44 201 ASP A C 1
ATOM 1502 O O . ASP A 1 201 ? -7.770 -8.503 10.414 1.00 96.44 201 ASP A O 1
ATOM 1506 N N . VAL A 1 202 ? -6.535 -9.017 12.232 1.00 96.94 202 VAL A N 1
ATOM 1507 C CA . VAL A 1 202 ? -6.044 -7.655 12.483 1.00 96.94 202 VAL A CA 1
ATOM 1508 C C . VAL A 1 202 ? -5.375 -7.046 11.241 1.00 96.94 202 VAL A C 1
ATOM 1510 O O . VAL A 1 202 ? -5.771 -5.941 10.874 1.00 96.94 202 VAL A O 1
ATOM 1513 N N . PRO A 1 203 ? -4.449 -7.725 10.524 1.00 96.69 203 PRO A N 1
ATOM 1514 C CA . PRO A 1 203 ? -3.824 -7.155 9.327 1.00 96.69 203 PRO A CA 1
ATOM 1515 C C . PRO A 1 203 ? -4.818 -6.726 8.239 1.00 96.69 203 PRO A C 1
ATOM 1517 O O . PRO A 1 203 ? -4.659 -5.653 7.651 1.00 96.69 203 PRO A O 1
ATOM 1520 N N . THR A 1 204 ? -5.860 -7.524 7.989 1.00 96.81 204 THR A N 1
ATOM 1521 C CA . THR A 1 204 ? -6.919 -7.181 7.029 1.00 96.81 204 THR A CA 1
ATOM 1522 C C . THR A 1 204 ? -7.666 -5.912 7.447 1.00 96.81 204 THR A C 1
ATOM 1524 O O . THR A 1 204 ? -7.838 -5.009 6.621 1.00 96.81 204 THR A O 1
ATOM 1527 N N . LEU A 1 205 ? -8.077 -5.796 8.717 1.00 97.81 205 LEU A N 1
ATOM 1528 C CA . LEU A 1 205 ? -8.736 -4.579 9.206 1.00 97.81 205 LEU A CA 1
ATOM 1529 C C . LEU A 1 205 ? -7.791 -3.370 9.153 1.00 97.81 205 LEU A C 1
ATOM 1531 O O . LEU A 1 205 ? -8.182 -2.298 8.690 1.00 97.81 205 LEU A O 1
ATOM 1535 N N . THR A 1 206 ? -6.537 -3.541 9.576 1.00 97.62 206 THR A N 1
ATOM 1536 C CA . THR A 1 206 ? -5.516 -2.488 9.553 1.00 97.62 206 THR A CA 1
ATOM 1537 C C . THR A 1 206 ? -5.303 -1.945 8.140 1.00 97.62 206 THR A C 1
ATOM 1539 O O . THR A 1 206 ? -5.249 -0.728 7.957 1.00 97.62 206 THR A O 1
ATOM 1542 N N . HIS A 1 207 ? -5.237 -2.802 7.117 1.00 97.12 207 HIS A N 1
ATOM 1543 C CA . HIS A 1 207 ? -5.112 -2.339 5.734 1.00 97.12 207 HIS A CA 1
ATOM 1544 C C . HIS A 1 207 ? -6.355 -1.576 5.260 1.00 97.12 207 HIS A C 1
ATOM 1546 O O . HIS A 1 207 ? -6.216 -0.514 4.642 1.00 97.12 207 HIS A O 1
ATOM 1552 N N . ALA A 1 208 ? -7.556 -2.071 5.571 1.00 97.00 208 ALA A N 1
ATOM 1553 C CA . ALA A 1 208 ? -8.800 -1.400 5.212 1.00 97.00 208 ALA A CA 1
ATOM 1554 C C . ALA A 1 208 ? -8.895 0.003 5.846 1.00 97.00 208 ALA A C 1
ATOM 1556 O O . ALA A 1 208 ? -9.154 0.974 5.127 1.00 97.00 208 ALA A O 1
ATOM 1557 N N . ALA A 1 209 ? -8.607 0.106 7.147 1.00 97.44 209 ALA A N 1
ATOM 1558 C CA . ALA A 1 209 ? -8.575 1.349 7.917 1.00 97.44 209 ALA A CA 1
ATOM 1559 C C . ALA A 1 209 ? -7.532 2.339 7.377 1.00 97.44 209 ALA A C 1
ATOM 1561 O O . ALA A 1 209 ? -7.83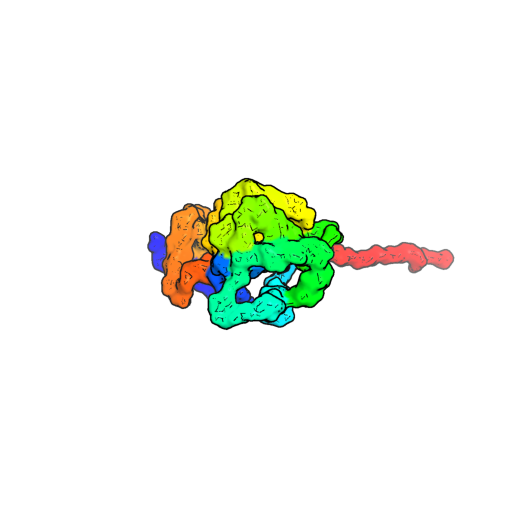6 3.498 7.086 1.00 97.44 209 ALA A O 1
ATOM 1562 N N . TRP A 1 210 ? -6.303 1.868 7.149 1.00 96.94 210 TRP A N 1
ATOM 1563 C CA . TRP A 1 210 ? -5.232 2.699 6.602 1.00 96.94 210 TRP A CA 1
ATOM 1564 C C . TRP A 1 210 ? -5.575 3.248 5.211 1.00 96.94 210 TRP A C 1
ATOM 1566 O O . TRP A 1 210 ? -5.335 4.425 4.926 1.00 96.94 210 TRP A O 1
ATOM 1576 N N . ARG A 1 211 ? -6.178 2.430 4.332 1.00 94.56 211 ARG A N 1
ATOM 1577 C CA . ARG A 1 211 ? -6.614 2.874 2.995 1.00 94.56 211 ARG A CA 1
ATOM 1578 C C . ARG A 1 211 ? -7.694 3.946 3.065 1.00 94.56 211 ARG A C 1
ATOM 1580 O O . ARG A 1 211 ? -7.645 4.875 2.252 1.00 94.56 211 ARG A O 1
ATOM 1587 N N . TYR A 1 212 ? -8.633 3.822 4.001 1.00 95.12 212 TYR A N 1
ATOM 1588 C CA . TYR A 1 212 ? -9.668 4.828 4.226 1.00 95.12 212 TYR A CA 1
ATOM 1589 C C . TYR A 1 212 ? -9.028 6.154 4.623 1.00 95.12 212 TYR A C 1
ATOM 1591 O O . TYR A 1 212 ? -9.163 7.139 3.889 1.00 95.12 212 TYR A O 1
ATOM 1599 N N . GLN A 1 213 ? -8.214 6.149 5.684 1.00 95.25 213 GLN A N 1
ATOM 1600 C CA . GLN A 1 213 ? -7.625 7.383 6.199 1.00 95.25 213 GLN A CA 1
ATOM 1601 C C . GLN A 1 213 ? -6.709 8.048 5.172 1.00 95.25 213 GLN A C 1
ATOM 1603 O O . GLN A 1 213 ? -6.806 9.246 4.906 1.00 95.25 213 GLN A O 1
ATOM 1608 N N . ARG A 1 214 ? -5.865 7.259 4.498 1.00 91.62 214 ARG A N 1
ATOM 1609 C CA . ARG A 1 214 ? -4.986 7.765 3.439 1.00 91.62 214 ARG A CA 1
ATOM 1610 C C . ARG A 1 214 ? -5.762 8.395 2.282 1.00 91.62 214 ARG A C 1
ATOM 1612 O O . ARG A 1 214 ? -5.236 9.284 1.614 1.00 91.62 214 ARG A O 1
ATOM 1619 N N . THR A 1 215 ? -6.967 7.912 1.985 1.00 88.75 215 THR A N 1
ATOM 1620 C CA . THR A 1 215 ? -7.814 8.484 0.928 1.00 88.75 215 THR A CA 1
ATOM 1621 C C . THR A 1 215 ? -8.474 9.779 1.393 1.00 88.75 215 THR A C 1
ATOM 1623 O O . THR A 1 215 ? -8.525 10.732 0.615 1.00 88.75 215 THR A O 1
ATOM 1626 N N . ALA A 1 216 ? -8.916 9.841 2.652 1.00 86.88 216 ALA A N 1
ATOM 1627 C CA . ALA A 1 216 ? -9.484 11.044 3.256 1.00 86.88 216 ALA A CA 1
ATOM 1628 C C . ALA A 1 216 ? -8.478 12.212 3.301 1.00 86.88 216 ALA A C 1
ATOM 1630 O O . ALA A 1 216 ? -8.851 13.356 3.042 1.00 86.88 216 ALA A O 1
ATOM 1631 N N . GLU A 1 217 ? -7.194 11.925 3.543 1.00 81.12 217 GLU A N 1
ATOM 1632 C CA . GLU A 1 217 ? -6.134 12.942 3.636 1.00 81.12 217 GLU A CA 1
ATOM 1633 C C . GLU A 1 217 ? -5.560 13.399 2.289 1.00 81.12 217 GLU A C 1
ATOM 1635 O O . GLU A 1 217 ? -4.832 14.394 2.217 1.00 81.12 217 GLU A O 1
ATOM 1640 N N . GLN A 1 218 ? -5.877 12.710 1.189 1.00 72.56 218 GLN A N 1
ATOM 1641 C CA . GLN A 1 218 ? -5.448 13.178 -0.123 1.00 72.56 218 GLN A CA 1
ATOM 1642 C C . GLN A 1 218 ? -6.189 14.471 -0.487 1.00 72.56 218 GLN A C 1
ATOM 1644 O O . GLN A 1 218 ? -7.420 14.507 -0.421 1.00 72.56 218 GLN A O 1
ATOM 1649 N N . PRO A 1 219 ? -5.481 15.525 -0.950 1.00 59.66 219 PRO A N 1
ATOM 1650 C CA . PRO A 1 219 ? -6.122 16.751 -1.399 1.00 59.66 219 PRO A CA 1
ATOM 1651 C C . PRO A 1 219 ? -7.198 16.423 -2.434 1.00 59.66 219 PRO A C 1
ATOM 1653 O O . PRO A 1 219 ? -6.893 15.931 -3.529 1.00 59.66 219 PRO A O 1
ATOM 1656 N N . ARG A 1 220 ? -8.469 16.676 -2.094 1.00 52.16 220 ARG A N 1
ATOM 1657 C CA . ARG A 1 220 ? -9.574 16.500 -3.040 1.00 52.16 220 ARG A CA 1
ATOM 1658 C C . ARG A 1 220 ? -9.257 17.364 -4.250 1.00 52.16 220 ARG A C 1
ATOM 1660 O O . ARG A 1 220 ? -9.052 18.569 -4.121 1.00 52.16 220 ARG A O 1
ATOM 1667 N N . ARG A 1 221 ? -9.190 16.746 -5.432 1.00 46.75 221 ARG A N 1
ATOM 1668 C CA . ARG A 1 221 ? -8.989 17.464 -6.692 1.00 46.75 221 ARG A CA 1
ATOM 1669 C C . ARG A 1 221 ? -10.066 18.547 -6.754 1.00 46.75 221 ARG A C 1
ATOM 1671 O O . ARG A 1 221 ? -11.250 18.212 -6.810 1.00 46.75 221 ARG A O 1
ATOM 1678 N N . SER A 1 222 ? -9.675 19.819 -6.688 1.00 38.16 222 SER A N 1
ATOM 1679 C CA . SER A 1 222 ? -10.608 20.925 -6.866 1.00 38.16 222 SER A CA 1
ATOM 1680 C C . SER A 1 222 ? -11.334 20.678 -8.184 1.00 38.16 222 SER A C 1
ATOM 1682 O O . SER A 1 222 ? -10.703 20.498 -9.232 1.00 38.16 222 SER A O 1
ATOM 1684 N N . LYS A 1 223 ? -12.668 20.557 -8.132 1.00 35.31 223 LYS A N 1
ATOM 1685 C CA . LYS A 1 223 ? -13.473 20.522 -9.354 1.00 35.31 223 LYS A CA 1
ATOM 1686 C C . LYS A 1 223 ? -13.060 21.767 -10.132 1.00 35.31 223 LYS A C 1
ATOM 1688 O O . LYS A 1 223 ? -13.178 22.868 -9.599 1.00 35.31 223 LYS A O 1
ATOM 1693 N N . LYS A 1 224 ? -12.527 21.604 -11.350 1.00 36.81 224 LYS A N 1
ATOM 1694 C CA . LYS A 1 224 ? -12.389 22.736 -12.272 1.00 36.81 224 LYS A CA 1
ATOM 1695 C C . LYS A 1 224 ? -13.766 23.385 -12.308 1.00 36.81 224 LYS A C 1
ATOM 1697 O O . LYS A 1 224 ? -14.719 22.731 -12.723 1.00 36.81 224 LYS A O 1
ATOM 1702 N N . SER A 1 225 ? -13.867 24.611 -11.805 1.00 35.41 225 SER A N 1
ATOM 1703 C CA . SER A 1 225 ? -15.059 25.419 -11.995 1.00 35.41 225 SER A CA 1
ATOM 1704 C C . SER A 1 225 ? -15.200 25.577 -13.502 1.00 35.41 225 SER A C 1
ATOM 1706 O O . SER A 1 225 ? -14.407 26.270 -14.138 1.00 35.41 225 SER A O 1
ATOM 1708 N N . THR A 1 226 ? -16.122 24.831 -14.103 1.00 40.88 226 THR A N 1
ATOM 1709 C CA . THR A 1 226 ? -16.609 25.112 -15.448 1.00 40.88 226 THR A CA 1
ATOM 1710 C C . THR A 1 226 ? -17.361 26.427 -15.344 1.00 40.88 226 THR A C 1
ATOM 1712 O O . THR A 1 226 ? -18.574 26.448 -15.156 1.00 40.88 226 THR A O 1
ATOM 1715 N N . MET A 1 227 ? -16.624 27.537 -15.404 1.00 41.62 227 MET A N 1
ATOM 1716 C CA . MET A 1 227 ? -17.231 28.790 -15.811 1.00 41.62 227 MET A CA 1
ATOM 1717 C C . MET A 1 227 ? -17.719 28.594 -17.250 1.00 41.62 227 MET A C 1
ATOM 1719 O O . MET A 1 227 ? -16.937 28.122 -18.084 1.00 41.62 227 MET A O 1
ATOM 1723 N N . PRO A 1 228 ? -18.992 28.893 -17.549 1.00 41.28 228 PRO A N 1
ATOM 1724 C CA . PRO A 1 228 ? -19.449 28.928 -18.927 1.00 41.28 228 PRO A CA 1
ATOM 1725 C C . PRO A 1 228 ? -18.604 29.950 -19.703 1.00 41.28 228 PRO A C 1
ATOM 1727 O O . PRO A 1 228 ? -18.179 30.953 -19.118 1.00 41.28 228 PRO A O 1
ATOM 1730 N N . PRO A 1 229 ? -18.313 29.697 -20.991 1.00 47.59 229 PRO A N 1
ATOM 1731 C CA . PRO A 1 229 ? -17.578 30.650 -21.808 1.00 47.59 229 PRO A CA 1
ATOM 1732 C C . PRO A 1 229 ? -18.300 31.999 -21.778 1.00 47.59 229 PRO A C 1
ATOM 1734 O O . PRO A 1 229 ? -19.525 32.057 -21.895 1.00 47.59 229 PRO A O 1
ATOM 1737 N N . ALA A 1 230 ? -17.531 33.068 -21.567 1.00 49.78 230 ALA A N 1
ATOM 1738 C CA . ALA A 1 230 ? -18.037 34.428 -21.635 1.00 49.78 230 ALA A CA 1
ATOM 1739 C C . ALA A 1 230 ? -18.722 34.638 -22.992 1.00 49.78 230 ALA A C 1
ATOM 1741 O O . ALA A 1 230 ? -18.173 34.258 -24.027 1.00 49.78 230 ALA A O 1
ATOM 1742 N N . ALA A 1 231 ? -19.930 35.198 -22.965 1.00 53.12 231 ALA A N 1
ATOM 1743 C CA . ALA A 1 231 ? -20.653 35.562 -24.172 1.00 53.12 231 ALA A CA 1
ATOM 1744 C C . ALA A 1 231 ? -19.806 36.536 -25.003 1.00 53.12 231 ALA A C 1
ATOM 1746 O O . ALA A 1 231 ? -19.281 37.520 -24.479 1.00 53.12 231 ALA A O 1
ATOM 1747 N N . ASP A 1 232 ? -19.667 36.219 -26.285 1.00 51.16 232 ASP A N 1
ATOM 1748 C CA . ASP A 1 232 ? -18.968 37.023 -27.281 1.00 51.16 232 ASP A CA 1
ATOM 1749 C C . ASP A 1 232 ? -19.663 38.398 -27.421 1.00 51.16 232 ASP A C 1
ATOM 1751 O O . ASP A 1 232 ? -20.864 38.427 -27.713 1.00 51.16 232 ASP A O 1
ATOM 1755 N N . PRO A 1 233 ? -18.991 39.546 -27.195 1.00 50.00 233 PRO A N 1
ATOM 1756 C CA . PRO A 1 233 ? -19.653 40.852 -27.208 1.00 50.00 233 PRO A CA 1
ATOM 1757 C C . PRO A 1 233 ? -19.966 41.403 -28.608 1.00 50.00 233 PRO A C 1
ATOM 1759 O O . PRO A 1 233 ? -20.448 42.527 -28.712 1.00 50.00 233 PRO A O 1
ATOM 1762 N N . LEU A 1 234 ? -19.704 40.671 -29.694 1.00 54.03 234 LEU A N 1
ATOM 1763 C CA . LEU A 1 234 ? -19.850 41.186 -31.065 1.00 54.03 234 LEU A CA 1
ATOM 1764 C C . LEU A 1 234 ? -21.116 40.704 -31.789 1.00 54.03 234 LEU A C 1
ATOM 1766 O O . LEU A 1 234 ? -21.102 40.428 -32.985 1.00 54.03 234 LEU A O 1
ATOM 1770 N N . ALA A 1 235 ? -22.240 40.672 -31.076 1.00 53.44 235 ALA A N 1
ATOM 1771 C CA . ALA A 1 235 ? -23.565 40.493 -31.669 1.00 53.44 235 ALA A CA 1
ATOM 1772 C C . ALA A 1 235 ? -24.539 41.599 -31.233 1.00 53.44 235 ALA A C 1
ATOM 1774 O O . ALA A 1 235 ? -25.640 41.312 -30.778 1.00 53.44 235 ALA A O 1
ATOM 1775 N N . ALA A 1 236 ? -24.135 42.867 -31.351 1.00 46.06 236 ALA A N 1
ATOM 1776 C CA . ALA A 1 236 ? -25.063 43.998 -31.355 1.00 46.06 236 ALA A CA 1
ATOM 1777 C C . ALA A 1 236 ? -24.380 45.279 -31.854 1.00 46.06 236 ALA A C 1
ATOM 1779 O O . ALA A 1 236 ? -23.956 46.086 -31.041 1.00 46.06 236 ALA A O 1
ATOM 1780 N N . THR A 1 237 ? -24.315 45.473 -33.172 1.00 47.56 237 THR A N 1
ATOM 1781 C CA . THR A 1 237 ? -24.568 46.780 -33.810 1.00 47.56 237 THR A CA 1
ATOM 1782 C C . THR A 1 237 ? -24.669 46.599 -35.321 1.00 47.56 237 THR A C 1
ATOM 1784 O O . THR A 1 237 ? -23.772 46.037 -35.949 1.00 47.56 237 THR A O 1
ATOM 1787 N N . ALA A 1 238 ? -25.804 47.059 -35.846 1.00 44.06 238 ALA A N 1
ATOM 1788 C CA . ALA A 1 238 ? -25.973 47.538 -37.211 1.00 44.06 238 ALA A CA 1
ATOM 1789 C C . ALA A 1 238 ? -25.035 48.717 -37.520 1.00 44.06 238 ALA A C 1
ATOM 1791 O O . ALA A 1 238 ? -24.583 49.371 -36.550 1.00 44.06 238 ALA A O 1
#

Foldseek 3Di:
DDPLLLVLLLVLCCVQVPPVPNPLLDLFAAFALLLLLLCLLQVPPDDCDDCCDTSNLLVVLVCVVVVDDVPDHNWFLVVLLVCLVPQVVQCVSSVHQPAAPVRPGGSSNLSNQLSNLQVVLVRTTLVSLDPDPSSQCSSCVRPRGHSSSSCSSCVSNVHHDPVLLQLLQVLSCVSSVPPDRDDSVVSLVSLVSSCVVVVHDSSSSSRSSSVVSVVVPPPDDPDPPPDDPDDDPPPDDD

Mean predicted aligned error: 6.72 Å

pLDDT: mean 89.8, std 14.64, range [35.31, 98.62]

Sequence (238 aa):
MKDTDVVRAAEFIGAELPREAWPHWNQGWPRESEAALLDAIFSSRAAYGTPKTGVRAVLDRWRTHRSIAAGEHLDSLSALAAF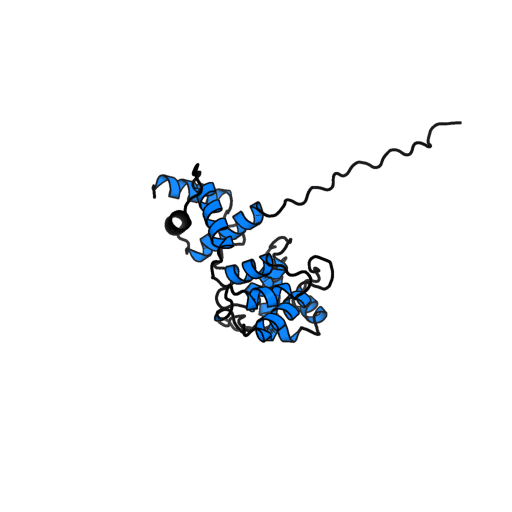TDRGDELATILGNRQRVPGNYFTKAEGAARAAKALADAGCRCGADVEDTEGLRSAVVSVPGLGPSTFETLVFLSGKLTATSIDLLARFATEASSSEELLSSTDAAELLVAVAEHLDVDVPTLTHAAWRYQRTAEQPRRSKKSTMPPAADPLAATA